Protein AF-A0A4U3M1X5-F1 (afdb_monomer)

Organism: NCBI:txid2575441

pLDDT: mean 81.7, std 24.29, range [26.86, 98.88]

Sequence (248 aa):
MCCSRSSSNDQAIRAPSLSSSRSAVPIIAARPLPETSVSRPVTDRRTIRAGETMPLTSYGVLAGRLVRFAREDPDDFGSWYHGKMYVAAPAGEYEGAVDVSTPSGIPVEYREVRYLDADLFAATAALADGWHLLEKTPSSGALDYIRSQLLTSPSLWMESTADNALDLLEQLLTYSRRVYVFGAPYDEGLGVHDIHYNQGDPPGEFQHLDGIWQDGGTIIERPDGELVAFLTKFKPQVLLTDDDGLPL

Secondary structure (DSSP, 8-state):
-------------------------PPPPPPPPP-------------PPTT-----S--EEEEEEEEEEEEPBTTB-SSSEEEEEEEEETTEEEEEEEEEE-TT-PPEEEEEEES--HHHHHHHHTSPSEEEE--SSTTTT-B-TTT-GGG---PPPEE--SHHHHHHHHHHHTT-SEEEEEEEEPSSSSEEEEES--S-PPSSSSGGG--TT-B-EEEEE-TTS-EEEEEEEETT--S-B-TTS-B-

Structure (mmCIF, N/CA/C/O backbone):
data_AF-A0A4U3M1X5-F1
#
_entry.id   AF-A0A4U3M1X5-F1
#
loop_
_atom_site.group_PDB
_atom_site.id
_atom_site.type_symbol
_atom_site.label_atom_id
_atom_site.label_alt_id
_atom_site.label_comp_id
_atom_site.label_asym_id
_atom_site.label_entity_id
_atom_site.label_seq_id
_atom_site.pdbx_PDB_ins_code
_atom_site.Cartn_x
_atom_site.Cartn_y
_atom_site.Cartn_z
_atom_site.occupancy
_atom_site.B_iso_or_equiv
_atom_site.auth_seq_id
_atom_site.auth_comp_id
_atom_site.auth_asym_id
_atom_site.auth_atom_id
_atom_site.pdbx_PDB_model_num
ATOM 1 N N . MET A 1 1 ? 29.946 24.814 68.834 1.00 38.06 1 MET A N 1
ATOM 2 C CA . MET A 1 1 ? 29.655 23.365 68.929 1.00 38.06 1 MET A CA 1
ATOM 3 C C . MET A 1 1 ? 30.760 22.630 68.164 1.00 38.06 1 MET A C 1
ATOM 5 O O . MET A 1 1 ? 30.830 22.835 66.966 1.00 38.06 1 MET A O 1
ATOM 9 N N . CYS A 1 2 ? 31.825 22.079 68.773 1.00 26.86 2 CYS A N 1
ATOM 10 C CA . CYS A 1 2 ? 31.931 20.765 69.466 1.00 26.86 2 CYS A CA 1
ATOM 11 C C . CYS A 1 2 ? 31.151 19.655 68.745 1.00 26.86 2 CYS A C 1
ATOM 13 O O . CYS A 1 2 ? 29.958 19.849 68.556 1.00 26.86 2 CYS A O 1
ATOM 15 N N . CYS A 1 3 ? 31.666 18.486 68.344 1.00 28.89 3 CYS A N 1
ATOM 16 C CA . CYS A 1 3 ? 32.923 17.710 68.469 1.00 28.89 3 CYS A CA 1
ATOM 17 C C . CYS A 1 3 ? 32.930 16.737 67.239 1.00 28.89 3 CYS A C 1
ATOM 19 O O . CYS A 1 3 ? 31.896 16.616 66.595 1.00 28.89 3 CYS A O 1
ATOM 21 N N . SER A 1 4 ? 33.954 15.999 66.789 1.00 32.44 4 SER A N 1
ATOM 22 C CA . SER A 1 4 ? 35.138 15.401 67.424 1.00 32.44 4 SER A CA 1
ATOM 23 C C . SER A 1 4 ? 36.126 14.903 66.341 1.00 32.44 4 SER A C 1
ATOM 25 O O . SER A 1 4 ? 35.736 14.612 65.216 1.00 32.44 4 SER A O 1
ATOM 27 N N . ARG A 1 5 ? 37.399 14.799 66.740 1.00 31.58 5 ARG A N 1
ATOM 28 C CA . ARG A 1 5 ? 38.623 14.355 66.029 1.00 31.58 5 ARG A CA 1
ATOM 29 C C . ARG A 1 5 ? 38.592 12.848 65.681 1.00 31.58 5 ARG A C 1
ATOM 31 O O . ARG A 1 5 ? 37.863 12.110 66.330 1.00 31.58 5 ARG A O 1
ATOM 38 N N . SER A 1 6 ? 39.385 12.305 64.748 1.00 32.78 6 SER A N 1
ATOM 39 C CA . SER A 1 6 ? 40.818 11.955 64.928 1.00 32.78 6 SER A CA 1
ATOM 40 C C . SER A 1 6 ? 41.351 11.214 63.671 1.00 32.78 6 SER A C 1
ATOM 42 O O . SER A 1 6 ? 40.630 10.395 63.117 1.00 32.78 6 SER A O 1
ATOM 44 N N . SER A 1 7 ? 42.483 11.654 63.088 1.00 33.34 7 SER A N 1
ATOM 45 C CA . SER A 1 7 ? 43.821 10.986 63.074 1.00 33.34 7 SER A CA 1
ATOM 46 C C . SER A 1 7 ? 43.964 9.884 61.994 1.00 33.34 7 SER A C 1
ATOM 48 O O . SER A 1 7 ? 43.295 8.870 62.100 1.00 33.34 7 S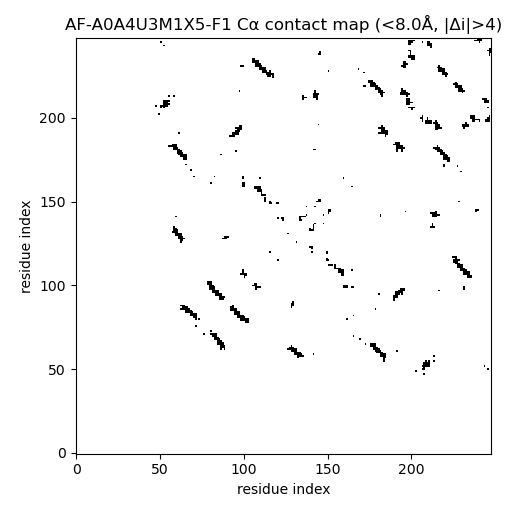ER A O 1
ATOM 50 N N . SER A 1 8 ? 44.657 10.036 60.850 1.00 33.91 8 SER A N 1
ATOM 51 C CA . SER A 1 8 ? 46.090 10.279 60.528 1.00 33.91 8 SER A CA 1
ATOM 52 C C . SER A 1 8 ? 46.921 9.005 60.236 1.00 33.91 8 SER A C 1
ATOM 54 O O . SER A 1 8 ? 46.927 8.091 61.051 1.00 33.91 8 SER A O 1
ATOM 56 N N . ASN A 1 9 ? 47.710 9.087 59.150 1.00 32.50 9 ASN A N 1
ATOM 57 C CA . ASN A 1 9 ? 48.935 8.357 58.751 1.00 32.50 9 ASN A CA 1
ATOM 58 C C . ASN A 1 9 ? 48.901 6.932 58.143 1.00 32.50 9 ASN A C 1
ATOM 60 O O . ASN A 1 9 ? 48.715 5.939 58.832 1.00 32.50 9 ASN A O 1
ATOM 64 N N . ASP A 1 10 ? 49.191 6.884 56.835 1.00 35.47 10 ASP A N 1
ATOM 65 C CA . ASP A 1 10 ? 50.453 6.433 56.201 1.00 35.47 10 ASP A CA 1
ATOM 66 C C . ASP A 1 10 ? 51.113 5.095 56.623 1.00 35.47 10 ASP A C 1
ATOM 68 O O . ASP A 1 10 ? 51.614 4.966 57.736 1.00 35.47 10 ASP A O 1
ATOM 72 N N . GLN A 1 11 ? 51.219 4.160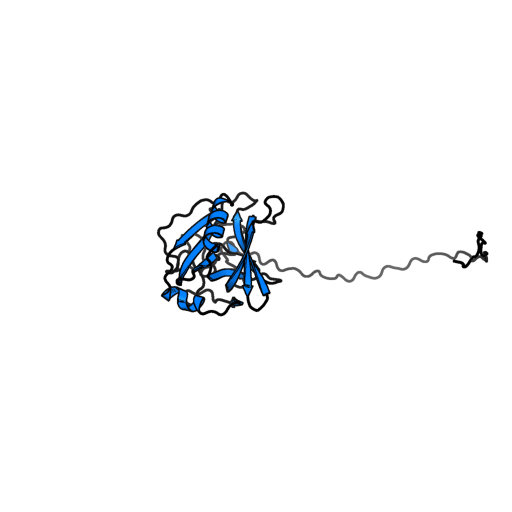 55.662 1.00 32.34 11 GLN A N 1
ATOM 73 C CA . GLN A 1 11 ? 52.443 3.463 55.198 1.00 32.34 11 GLN A CA 1
ATOM 74 C C . GLN A 1 11 ? 52.212 2.016 54.721 1.00 32.34 11 GLN A C 1
ATOM 76 O O . GLN A 1 11 ? 51.512 1.209 55.326 1.00 32.34 11 GLN A O 1
ATOM 81 N N . ALA A 1 12 ? 52.877 1.704 53.607 1.00 36.19 12 ALA A N 1
ATOM 82 C CA . ALA A 1 12 ? 52.950 0.410 52.945 1.00 36.19 12 ALA A CA 1
ATOM 83 C C . ALA A 1 12 ? 53.866 -0.583 53.679 1.00 36.19 12 ALA A C 1
ATOM 85 O O . ALA A 1 12 ? 54.983 -0.224 54.045 1.00 36.19 12 ALA A O 1
ATOM 86 N N . ILE A 1 13 ? 53.463 -1.860 53.772 1.00 33.66 13 ILE A N 1
ATOM 87 C CA . ILE A 1 13 ? 54.364 -2.983 54.089 1.00 33.66 13 ILE A CA 1
ATOM 88 C C . ILE A 1 13 ? 54.016 -4.206 53.221 1.00 33.66 13 ILE A C 1
ATOM 90 O O . ILE A 1 13 ? 52.865 -4.623 53.112 1.00 33.66 13 ILE A O 1
ATOM 94 N N . ARG A 1 14 ? 55.067 -4.751 52.594 1.00 32.66 14 ARG A N 1
ATOM 95 C CA . ARG A 1 14 ? 55.138 -5.957 51.752 1.00 32.66 14 ARG A CA 1
ATOM 96 C C . ARG A 1 14 ? 54.839 -7.249 52.528 1.00 32.66 14 ARG A C 1
ATOM 98 O O . ARG A 1 14 ? 55.242 -7.377 53.679 1.00 32.66 14 ARG A O 1
ATOM 105 N N . ALA A 1 15 ? 54.299 -8.252 51.832 1.00 36.94 15 ALA A N 1
ATOM 106 C CA . ALA A 1 15 ? 54.277 -9.655 52.265 1.00 36.94 15 ALA A CA 1
ATOM 107 C C . ALA A 1 15 ? 55.243 -10.526 51.413 1.00 36.94 15 ALA A C 1
ATOM 109 O O . ALA A 1 15 ? 55.563 -10.132 50.287 1.00 36.94 15 ALA A O 1
ATOM 110 N N . PRO A 1 16 ? 55.755 -11.662 51.939 1.00 34.41 16 PRO A N 1
ATOM 111 C CA . PRO A 1 16 ? 57.000 -12.279 51.477 1.00 34.41 16 PRO A CA 1
ATOM 112 C C . PRO A 1 16 ? 56.838 -13.484 50.533 1.00 34.41 16 PRO A C 1
ATOM 114 O O . PRO A 1 16 ? 55.784 -14.101 50.414 1.00 34.41 16 PRO A O 1
ATOM 117 N N . SER A 1 17 ? 57.966 -13.816 49.900 1.00 32.97 17 SER A N 1
ATOM 118 C CA . SER A 1 17 ? 58.241 -14.933 48.995 1.00 32.97 17 SER A CA 1
ATOM 119 C C . SER A 1 17 ? 58.409 -16.284 49.697 1.00 32.97 17 SER A C 1
ATOM 121 O O . SER A 1 17 ? 59.085 -16.355 50.724 1.00 32.97 17 SER A O 1
ATOM 123 N N . LEU A 1 18 ? 57.975 -17.366 49.041 1.00 34.53 18 LEU A N 1
ATOM 124 C CA . LEU A 1 18 ? 58.498 -18.718 49.257 1.00 34.53 18 LEU A CA 1
ATOM 125 C C . LEU A 1 18 ? 58.856 -19.378 47.919 1.00 34.53 18 LEU A C 1
ATOM 127 O O . LEU A 1 18 ? 58.157 -19.250 46.918 1.00 34.53 18 LEU A O 1
AT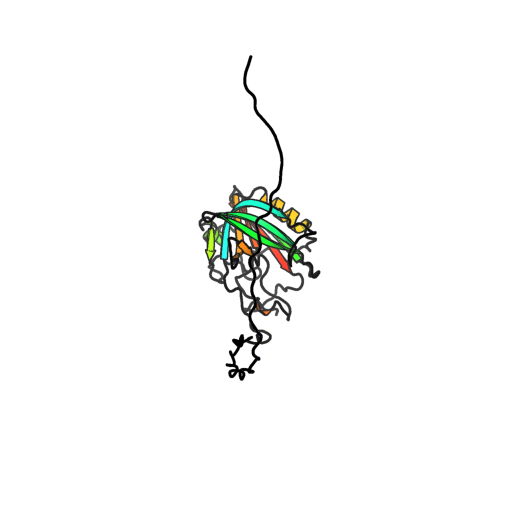OM 131 N N . SER A 1 19 ? 60.007 -20.040 47.946 1.00 30.89 19 SER A N 1
ATOM 132 C CA . SER A 1 19 ? 60.738 -20.689 46.860 1.00 30.89 19 SER A CA 1
ATOM 133 C C . SER A 1 19 ? 60.415 -22.190 46.819 1.00 30.89 19 SER A C 1
ATOM 135 O O . SER A 1 19 ? 60.240 -22.808 47.867 1.00 30.89 19 SER A O 1
ATOM 137 N N . SER A 1 20 ? 60.393 -22.810 45.636 1.00 30.36 20 SER A N 1
ATOM 138 C CA . SER A 1 20 ? 61.432 -23.783 45.241 1.00 30.36 20 SER A CA 1
ATOM 139 C C . SER A 1 20 ? 61.067 -24.603 43.995 1.00 30.36 20 SER A C 1
ATOM 141 O O . SER A 1 20 ? 59.919 -24.937 43.722 1.00 30.36 20 SER A O 1
ATOM 143 N N . SER A 1 21 ? 62.138 -24.862 43.249 1.00 35.50 21 SER A N 1
ATOM 144 C CA . SER A 1 21 ? 62.385 -25.701 42.074 1.00 35.50 21 SER A CA 1
ATOM 145 C C . SER A 1 21 ? 61.473 -26.904 41.783 1.00 35.50 21 SER A C 1
ATOM 147 O O . SER A 1 21 ? 61.101 -27.659 42.677 1.00 35.50 21 SER A O 1
ATOM 149 N N . ARG A 1 22 ? 61.312 -27.203 40.479 1.00 34.84 22 ARG A N 1
ATOM 150 C CA . ARG A 1 22 ? 61.404 -28.575 39.936 1.00 34.84 22 ARG A CA 1
ATOM 151 C C . ARG A 1 22 ? 61.666 -28.622 38.419 1.00 34.84 22 ARG A C 1
ATOM 153 O O . ARG A 1 22 ? 60.924 -28.072 37.619 1.00 34.84 22 ARG A O 1
ATOM 160 N N . SER A 1 23 ? 62.772 -29.301 38.114 1.00 32.12 23 SER A N 1
ATOM 161 C CA . SER A 1 23 ? 63.220 -30.021 36.911 1.00 32.12 23 SER A CA 1
ATOM 162 C C . SER A 1 23 ? 62.282 -30.191 35.706 1.00 32.12 23 SER A C 1
ATOM 164 O O . SER A 1 23 ? 61.147 -30.639 35.838 1.00 32.12 23 SER A O 1
ATOM 166 N N . ALA A 1 24 ? 62.865 -29.998 34.518 1.00 32.84 24 ALA A N 1
ATOM 167 C CA . ALA A 1 24 ? 62.345 -30.382 33.206 1.00 32.84 24 ALA A CA 1
ATOM 168 C C . ALA A 1 24 ? 62.495 -31.895 32.925 1.00 32.84 24 ALA A C 1
ATOM 170 O O . ALA A 1 24 ? 63.515 -32.487 33.280 1.00 32.84 24 ALA A O 1
ATOM 171 N N . VAL A 1 25 ? 61.503 -32.487 32.243 1.00 32.47 25 VAL A N 1
ATOM 172 C CA . VAL A 1 25 ? 61.483 -33.851 31.658 1.00 32.47 25 VAL A CA 1
ATOM 173 C C . VAL A 1 25 ? 60.658 -33.784 30.345 1.00 32.47 25 VAL A C 1
ATOM 175 O O . VAL A 1 25 ? 59.728 -32.977 30.289 1.00 32.47 25 VAL A O 1
ATOM 178 N N . PRO A 1 26 ? 61.009 -34.515 29.262 1.00 30.80 26 PRO A N 1
ATOM 179 C CA . PRO A 1 26 ? 60.761 -34.068 27.889 1.00 30.80 26 PRO A CA 1
ATOM 180 C C . PRO A 1 26 ? 59.389 -34.444 27.306 1.00 30.8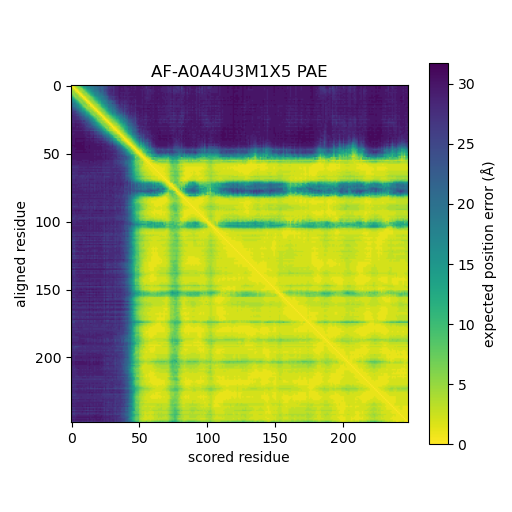0 26 PRO A C 1
ATOM 182 O O . PRO A 1 26 ? 58.712 -35.368 27.750 1.00 30.80 26 PRO A O 1
ATOM 185 N N . ILE A 1 27 ? 59.030 -33.703 26.255 1.00 31.89 27 ILE A N 1
ATOM 186 C CA . ILE A 1 27 ? 57.820 -33.822 25.437 1.00 31.89 27 ILE A CA 1
ATOM 187 C C . ILE A 1 27 ? 57.875 -35.113 24.605 1.00 31.89 27 ILE A C 1
ATOM 189 O O . ILE A 1 27 ? 58.764 -35.279 23.771 1.00 31.89 27 ILE A O 1
ATOM 193 N N . ILE A 1 28 ? 56.895 -36.000 24.794 1.00 33.09 28 ILE A N 1
ATOM 194 C CA . ILE A 1 28 ? 56.587 -37.099 23.870 1.00 33.09 28 ILE A CA 1
ATOM 195 C C . ILE A 1 28 ? 55.431 -36.631 22.981 1.00 33.09 28 ILE A C 1
ATOM 197 O O . ILE A 1 28 ? 54.361 -36.281 23.477 1.00 33.09 28 ILE A O 1
ATOM 201 N N . ALA A 1 29 ? 55.659 -36.603 21.668 1.00 32.69 29 ALA A N 1
ATOM 202 C CA . ALA A 1 29 ? 54.665 -36.228 20.670 1.00 32.69 29 ALA A CA 1
ATOM 203 C C . ALA A 1 29 ? 53.496 -37.231 20.649 1.00 32.69 29 ALA A C 1
ATOM 205 O O . ALA A 1 29 ? 53.688 -38.421 20.390 1.00 32.69 29 ALA A O 1
ATOM 206 N N . ALA A 1 30 ? 52.281 -36.746 20.908 1.00 35.25 30 ALA A N 1
ATOM 207 C CA . ALA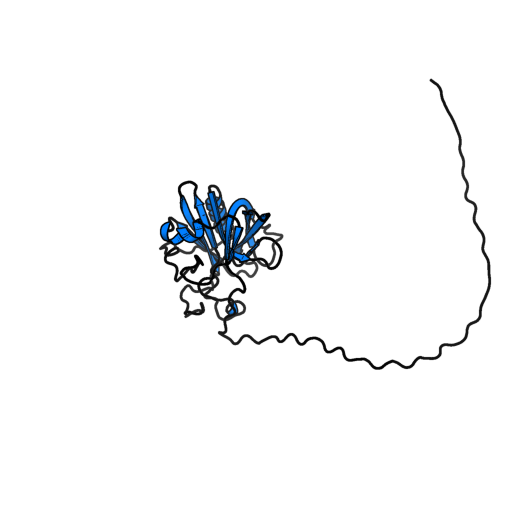 A 1 30 ? 51.054 -37.513 20.733 1.00 35.25 30 ALA A CA 1
ATOM 208 C C . ALA A 1 30 ? 50.671 -37.568 19.240 1.00 35.25 30 ALA A C 1
ATOM 210 O O . ALA A 1 30 ? 50.709 -36.553 18.545 1.00 35.25 30 ALA A O 1
ATOM 211 N N . ARG A 1 31 ? 50.310 -38.761 18.743 1.00 37.16 31 ARG A N 1
ATOM 212 C CA . ARG A 1 31 ? 49.779 -38.975 17.380 1.00 37.16 31 ARG A CA 1
ATOM 213 C C . ARG A 1 31 ? 48.444 -38.230 17.204 1.00 37.16 31 ARG A C 1
ATOM 215 O O . ARG A 1 31 ? 47.638 -38.260 18.134 1.00 37.16 31 ARG A O 1
ATOM 222 N N . PRO A 1 32 ? 48.169 -37.629 16.032 1.00 36.62 32 PRO A N 1
ATOM 223 C CA . PRO A 1 32 ? 46.887 -36.983 15.775 1.00 36.62 32 PRO A CA 1
ATOM 224 C C . PRO A 1 32 ? 45.765 -38.026 15.647 1.00 36.62 32 PRO A C 1
ATOM 226 O O . PRO A 1 32 ? 45.950 -39.093 15.055 1.00 36.62 32 PRO A O 1
ATOM 229 N N . LEU A 1 33 ? 44.610 -37.710 16.238 1.00 38.31 33 LEU A N 1
ATOM 230 C CA . LEU A 1 33 ? 43.355 -38.448 16.078 1.00 38.31 33 LEU A CA 1
ATOM 231 C C . LEU A 1 33 ? 42.787 -38.208 14.665 1.00 38.31 33 LEU A C 1
ATOM 233 O O . LEU A 1 33 ? 43.015 -37.135 14.108 1.00 38.31 33 LEU A O 1
ATOM 237 N N . PRO A 1 34 ? 42.063 -39.174 14.069 1.00 35.53 34 PRO A N 1
ATOM 238 C CA . PRO A 1 34 ? 41.503 -39.010 12.733 1.00 35.53 34 PRO A CA 1
ATOM 239 C C . PRO A 1 34 ? 40.380 -37.965 12.736 1.00 35.53 34 PRO A C 1
ATOM 241 O O . PRO A 1 34 ? 39.478 -38.014 13.572 1.00 35.53 34 PRO A O 1
ATOM 244 N N . GLU A 1 35 ? 40.439 -37.034 11.785 1.00 38.53 35 GLU A N 1
ATOM 245 C CA . GLU A 1 35 ? 39.401 -36.035 11.543 1.00 38.53 35 GLU A CA 1
ATOM 246 C C . GLU A 1 35 ? 38.096 -36.727 11.129 1.00 38.53 35 GLU A C 1
ATOM 248 O O . GLU A 1 35 ? 38.005 -37.361 10.077 1.00 38.53 35 GLU A O 1
ATOM 253 N N . THR A 1 36 ? 37.062 -36.610 11.959 1.00 38.31 36 THR A N 1
ATOM 254 C CA . THR A 1 36 ? 35.691 -36.909 11.549 1.00 38.31 36 THR A CA 1
ATOM 255 C C . THR A 1 36 ? 35.212 -35.776 10.652 1.00 38.31 36 THR A C 1
ATOM 257 O O . THR A 1 36 ? 35.037 -34.647 11.115 1.00 38.31 36 THR A O 1
ATOM 260 N N . SER A 1 37 ? 35.001 -36.070 9.371 1.00 39.53 37 SER A N 1
ATOM 261 C CA . SER A 1 37 ? 34.379 -35.164 8.413 1.00 39.53 37 SER A CA 1
ATOM 262 C C . SER A 1 37 ? 32.947 -34.845 8.850 1.00 39.53 37 SER A C 1
ATOM 264 O O . SER A 1 37 ? 32.013 -35.611 8.624 1.00 39.53 37 SER A O 1
ATOM 266 N N . VAL A 1 38 ? 32.762 -33.687 9.482 1.00 43.34 38 VAL A N 1
ATOM 267 C CA . VAL A 1 38 ? 31.438 -33.086 9.645 1.00 43.34 38 VAL A CA 1
ATOM 268 C C . VAL A 1 38 ? 31.030 -32.564 8.272 1.00 43.34 38 VAL A C 1
ATOM 270 O O . VAL A 1 38 ? 31.490 -31.515 7.820 1.00 43.34 38 VAL A O 1
ATOM 273 N N . SER A 1 39 ? 30.201 -33.331 7.568 1.00 38.97 39 SER A N 1
ATOM 274 C CA . SER A 1 39 ? 29.520 -32.879 6.358 1.00 38.97 39 SER A CA 1
ATOM 275 C C . SER A 1 39 ? 28.685 -31.643 6.694 1.00 38.97 39 SER A C 1
ATOM 277 O O . SER A 1 39 ? 27.725 -31.716 7.460 1.00 38.97 39 SER A O 1
ATOM 279 N N . ARG A 1 40 ? 29.085 -30.496 6.135 1.00 41.25 40 ARG A N 1
ATOM 280 C CA . ARG A 1 40 ? 28.311 -29.248 6.161 1.00 41.25 40 ARG A CA 1
ATOM 281 C C . ARG A 1 40 ? 26.938 -29.521 5.533 1.00 41.25 40 ARG A C 1
ATOM 283 O O . ARG A 1 40 ? 26.893 -30.255 4.542 1.00 41.25 40 ARG A O 1
ATOM 290 N N . PRO A 1 41 ? 25.837 -28.951 6.051 1.00 34.78 41 PRO A N 1
ATOM 291 C CA . PRO A 1 41 ? 24.561 -29.063 5.369 1.00 34.78 41 PRO A CA 1
ATOM 292 C C . PRO A 1 41 ? 24.713 -28.388 4.005 1.00 34.78 41 PRO A C 1
ATOM 294 O O . PRO A 1 41 ? 25.080 -27.216 3.914 1.00 34.78 41 PRO A O 1
ATOM 297 N N . VAL A 1 42 ? 24.496 -29.159 2.942 1.00 40.78 42 VAL A N 1
ATOM 298 C CA . VAL A 1 42 ? 24.264 -28.609 1.611 1.00 40.78 42 VAL A CA 1
ATOM 299 C C . VAL A 1 42 ? 22.931 -27.884 1.716 1.00 40.78 42 VAL A C 1
ATOM 301 O O . VAL A 1 42 ? 21.885 -28.522 1.803 1.00 40.78 42 VAL A O 1
ATOM 304 N N . THR A 1 43 ? 22.960 -26.556 1.784 1.00 41.12 43 THR A N 1
ATOM 305 C CA . THR A 1 43 ? 21.789 -25.759 1.437 1.00 41.12 43 THR A CA 1
ATOM 306 C C . THR A 1 43 ? 21.501 -26.062 -0.024 1.00 41.12 43 THR A C 1
ATOM 308 O O . THR A 1 43 ? 22.262 -25.670 -0.909 1.00 41.12 43 THR A O 1
ATOM 311 N N . ASP A 1 44 ? 20.444 -26.833 -0.263 1.00 37.66 44 ASP A N 1
ATOM 312 C CA . ASP A 1 44 ? 19.877 -27.039 -1.587 1.00 37.66 44 ASP A CA 1
ATOM 313 C C . ASP A 1 44 ? 19.377 -25.676 -2.081 1.00 37.66 44 ASP A C 1
ATOM 315 O O . ASP A 1 44 ? 18.243 -25.273 -1.832 1.00 37.66 44 ASP A O 1
ATOM 319 N N . ARG A 1 45 ? 20.265 -24.898 -2.711 1.00 44.84 45 ARG A N 1
ATOM 320 C CA . ARG A 1 45 ? 19.855 -23.771 -3.545 1.00 44.84 45 ARG A CA 1
ATOM 321 C C . ARG A 1 45 ? 19.138 -24.386 -4.738 1.00 44.84 45 ARG A C 1
ATOM 323 O O . ARG A 1 45 ? 19.760 -24.630 -5.773 1.00 44.84 45 ARG A O 1
ATOM 330 N N . ARG A 1 46 ? 17.832 -24.633 -4.595 1.00 47.53 46 ARG A N 1
ATOM 331 C CA . ARG A 1 46 ? 16.960 -24.814 -5.754 1.00 47.53 46 ARG A CA 1
ATOM 332 C C . ARG A 1 46 ? 17.223 -23.636 -6.676 1.00 47.53 46 ARG A C 1
ATOM 334 O O . ARG A 1 46 ? 17.028 -22.482 -6.309 1.00 47.53 46 ARG A O 1
ATOM 341 N N . THR A 1 47 ? 17.761 -23.938 -7.846 1.00 48.81 47 THR A N 1
ATOM 342 C CA . THR A 1 47 ? 17.875 -22.958 -8.916 1.00 48.81 47 THR A CA 1
ATOM 343 C C . THR A 1 47 ? 16.447 -22.697 -9.373 1.00 48.81 47 THR A C 1
ATOM 345 O O . THR A 1 47 ? 15.863 -23.571 -10.013 1.00 48.81 47 THR A O 1
ATOM 348 N N . ILE A 1 48 ? 15.873 -21.558 -8.974 1.00 55.28 48 ILE A N 1
ATOM 349 C CA . ILE A 1 48 ? 14.587 -21.085 -9.497 1.00 55.28 48 ILE A CA 1
ATOM 350 C C . ILE A 1 48 ? 14.732 -21.042 -11.014 1.00 55.28 48 ILE A C 1
ATOM 352 O O . ILE A 1 48 ? 15.680 -20.444 -11.535 1.00 55.28 48 ILE A O 1
ATOM 356 N N . ARG A 1 49 ? 13.871 -21.764 -11.733 1.00 56.84 49 ARG A N 1
ATOM 357 C CA . ARG A 1 49 ? 13.896 -21.710 -13.195 1.00 56.84 49 ARG A CA 1
ATOM 358 C C . ARG A 1 49 ? 13.438 -20.320 -13.623 1.00 56.84 49 ARG A C 1
ATOM 360 O O . ARG A 1 49 ? 12.555 -19.746 -13.000 1.00 56.84 49 ARG A O 1
ATOM 367 N N . ALA A 1 50 ? 14.022 -19.783 -14.693 1.00 55.41 50 ALA A N 1
ATOM 368 C CA . ALA A 1 50 ? 13.522 -18.545 -15.285 1.00 55.41 50 ALA A CA 1
ATOM 369 C C . ALA A 1 50 ? 12.018 -18.704 -15.592 1.00 55.41 50 ALA A C 1
ATOM 371 O O . ALA A 1 50 ? 11.650 -19.628 -16.322 1.00 55.41 50 ALA A O 1
ATOM 372 N N . GLY A 1 51 ? 11.185 -17.848 -14.990 1.00 59.06 51 GLY A N 1
ATOM 373 C CA . GLY A 1 51 ? 9.720 -17.892 -15.085 1.00 59.06 51 GLY A CA 1
ATOM 374 C C . GLY A 1 51 ? 8.987 -18.692 -13.996 1.00 59.06 51 GLY A C 1
ATOM 375 O O . GLY A 1 51 ? 7.774 -18.816 -14.081 1.00 59.06 51 GLY A O 1
ATOM 376 N N . GLU A 1 52 ? 9.669 -19.253 -12.993 1.00 67.06 52 GLU A N 1
ATOM 377 C CA . GLU A 1 52 ? 9.013 -19.869 -11.828 1.00 67.06 52 GLU A CA 1
ATOM 378 C C . GLU A 1 52 ? 8.831 -18.819 -10.722 1.00 67.06 52 GLU A C 1
ATOM 380 O O . GLU A 1 52 ? 9.814 -18.290 -10.197 1.00 67.06 52 GLU A O 1
ATOM 385 N N . THR A 1 53 ? 7.580 -18.505 -10.383 1.00 73.69 53 THR A N 1
ATOM 386 C CA . THR A 1 53 ? 7.244 -17.593 -9.286 1.00 73.69 53 THR A CA 1
ATOM 387 C C . THR A 1 53 ? 7.275 -18.329 -7.943 1.00 73.69 53 THR A C 1
ATOM 389 O O . THR A 1 53 ? 6.828 -19.466 -7.789 1.00 73.69 53 THR A O 1
ATOM 392 N N . MET A 1 54 ? 7.819 -17.657 -6.937 1.00 84.62 54 MET A N 1
ATOM 393 C CA . MET A 1 54 ? 7.681 -17.920 -5.511 1.00 84.62 54 MET A CA 1
ATOM 394 C C . MET A 1 54 ? 7.044 -16.684 -4.859 1.00 84.62 54 MET A C 1
ATOM 396 O O . MET A 1 54 ? 7.755 -15.856 -4.285 1.00 84.62 54 MET A O 1
ATOM 400 N N . PRO A 1 55 ? 5.708 -16.558 -4.939 1.00 84.94 55 PRO A N 1
ATOM 401 C CA . PRO A 1 55 ? 4.985 -15.440 -4.344 1.00 84.94 55 PRO A CA 1
ATOM 402 C C . PRO A 1 55 ? 5.235 -15.341 -2.831 1.00 84.94 55 PRO A C 1
ATOM 404 O O . PRO A 1 55 ? 5.631 -16.321 -2.195 1.00 84.94 55 PRO A O 1
ATOM 407 N N . LEU A 1 56 ? 4.909 -14.191 -2.229 1.00 90.12 56 LEU A N 1
ATOM 408 C CA . LEU A 1 56 ? 5.115 -13.909 -0.801 1.00 90.12 56 LEU A CA 1
ATOM 409 C C . LEU A 1 56 ? 4.681 -15.077 0.100 1.00 90.12 56 LEU A C 1
ATOM 411 O O . LEU A 1 56 ? 3.567 -15.587 -0.023 1.00 90.12 56 LEU A O 1
ATOM 415 N N . THR A 1 57 ? 5.521 -15.498 1.043 1.00 90.19 57 THR A N 1
ATOM 416 C CA . THR A 1 57 ? 5.185 -16.644 1.913 1.00 90.19 57 THR A CA 1
ATOM 417 C C . THR A 1 57 ? 3.931 -16.376 2.754 1.00 90.19 57 THR A C 1
ATOM 419 O O . THR A 1 57 ? 3.145 -17.284 3.019 1.00 90.19 57 THR A O 1
ATOM 422 N N . SER A 1 58 ? 3.731 -15.120 3.153 1.00 95.00 58 SER A N 1
ATOM 423 C CA . SER A 1 58 ? 2.590 -14.656 3.932 1.00 95.00 58 SER A CA 1
ATOM 424 C C . SER A 1 58 ? 2.136 -13.302 3.400 1.00 95.00 58 SER A C 1
ATOM 426 O O . SER A 1 58 ? 2.961 -12.489 2.992 1.00 95.00 58 SER A O 1
ATOM 428 N N . TYR A 1 59 ? 0.828 -13.072 3.391 1.00 98.19 59 TYR A N 1
ATOM 429 C CA . TYR A 1 59 ? 0.221 -11.833 2.924 1.00 98.19 59 TYR A CA 1
ATOM 430 C C . TYR A 1 59 ? -0.986 -11.497 3.794 1.00 98.19 59 TYR A C 1
ATOM 432 O O . TYR A 1 59 ? -1.693 -12.387 4.284 1.00 98.19 59 TYR A O 1
ATOM 440 N N . GLY A 1 60 ? -1.220 -10.209 4.009 1.00 98.56 60 GLY A N 1
ATOM 441 C CA . GLY A 1 60 ? -2.322 -9.781 4.842 1.00 98.56 60 GLY A CA 1
ATOM 442 C C . GLY A 1 60 ? -2.522 -8.282 4.892 1.00 98.56 60 GLY A C 1
ATOM 443 O O . GLY A 1 60 ? -1.967 -7.518 4.102 1.00 98.56 60 GLY A O 1
ATOM 444 N N . VAL A 1 61 ? -3.344 -7.883 5.856 1.00 98.81 61 VAL A N 1
ATOM 445 C CA . VAL A 1 61 ? -3.650 -6.489 6.148 1.00 98.81 61 VAL A CA 1
ATOM 446 C C . VAL A 1 61 ? -3.526 -6.221 7.641 1.00 98.81 61 VAL A C 1
ATOM 448 O O . VAL A 1 61 ? -4.065 -6.941 8.485 1.00 98.81 61 VAL A O 1
ATOM 451 N N . LEU A 1 62 ? -2.831 -5.142 7.969 1.00 98.88 62 LEU A N 1
ATOM 452 C CA . LEU A 1 62 ? -2.841 -4.529 9.285 1.00 98.88 62 LEU A CA 1
ATOM 453 C C . LEU A 1 62 ? -3.918 -3.449 9.320 1.00 98.88 62 LEU A C 1
ATOM 455 O O . LEU A 1 62 ? -3.809 -2.456 8.606 1.00 98.88 62 LEU A O 1
ATOM 459 N N . ALA A 1 63 ? -4.919 -3.609 10.181 1.00 98.81 63 ALA A N 1
ATOM 460 C CA . ALA A 1 63 ? -5.931 -2.588 10.427 1.00 98.81 63 ALA A CA 1
ATOM 461 C C . ALA A 1 63 ? -5.698 -1.926 11.790 1.00 98.81 63 ALA A C 1
ATOM 463 O O . ALA A 1 63 ? -5.487 -2.615 12.791 1.00 98.81 63 ALA A O 1
ATOM 464 N N . GLY A 1 64 ? -5.756 -0.597 11.864 1.00 98.56 64 GLY A N 1
ATOM 465 C CA . GLY A 1 64 ? -5.610 0.086 13.148 1.00 98.56 64 GLY A CA 1
ATOM 466 C C . GLY A 1 64 ? -5.598 1.604 13.079 1.00 98.56 64 GLY A C 1
ATOM 467 O O . GLY A 1 64 ? -5.781 2.219 12.025 1.00 98.56 64 GLY A O 1
ATOM 468 N N . ARG A 1 65 ? -5.386 2.229 14.239 1.00 98.19 65 ARG A N 1
ATOM 469 C CA . ARG A 1 65 ? -5.269 3.687 14.352 1.00 98.19 65 ARG A CA 1
ATOM 470 C C . ARG A 1 65 ? -3.826 4.104 14.096 1.00 98.19 65 ARG A C 1
ATOM 472 O O . ARG A 1 65 ? -2.925 3.630 14.784 1.00 98.19 65 ARG A O 1
ATOM 479 N N . LEU A 1 66 ? -3.611 5.052 13.190 1.00 98.31 66 LEU A N 1
ATOM 480 C CA . LEU A 1 66 ? -2.304 5.680 13.028 1.00 98.31 66 LEU A CA 1
ATOM 481 C C . LEU A 1 66 ? -1.893 6.401 14.326 1.00 98.31 66 LEU A C 1
ATOM 483 O O . LEU A 1 66 ? -2.657 7.187 14.885 1.00 98.31 66 LEU A O 1
ATOM 487 N N . VAL A 1 67 ? -0.685 6.126 14.806 1.00 97.38 67 VAL A N 1
ATOM 488 C CA . VAL A 1 67 ? -0.067 6.792 15.962 1.00 97.38 67 VAL A CA 1
ATOM 489 C C . VAL A 1 67 ? 0.819 7.934 15.495 1.00 97.38 67 VAL A C 1
ATOM 491 O O . VAL A 1 67 ? 0.722 9.044 16.014 1.00 97.38 67 VAL A O 1
ATOM 494 N N . ARG A 1 68 ? 1.689 7.659 14.521 1.00 95.88 68 ARG A N 1
ATOM 495 C CA . ARG A 1 68 ? 2.620 8.632 13.946 1.00 95.88 68 ARG A CA 1
ATOM 496 C C . ARG A 1 68 ? 3.086 8.186 12.567 1.00 95.88 68 ARG A C 1
ATOM 498 O O . ARG A 1 68 ? 3.011 7.008 12.220 1.00 95.88 68 ARG A O 1
ATOM 505 N N . PHE A 1 69 ? 3.608 9.147 11.823 1.00 95.62 69 PHE A N 1
ATOM 506 C CA . PHE A 1 69 ? 4.329 8.945 10.579 1.00 95.62 69 PHE A CA 1
ATOM 507 C C . PHE A 1 69 ? 5.746 9.491 10.758 1.00 95.62 69 PHE A C 1
ATOM 509 O O . PHE A 1 69 ? 5.932 10.518 11.412 1.00 95.62 69 PHE A O 1
ATOM 516 N N . ALA A 1 70 ? 6.738 8.787 10.233 1.00 92.19 70 ALA A N 1
ATOM 517 C CA . ALA A 1 70 ? 8.118 9.241 10.197 1.00 92.19 70 ALA A CA 1
ATOM 518 C C . ALA A 1 70 ? 8.678 9.019 8.796 1.00 92.19 70 ALA A C 1
ATOM 520 O O . ALA A 1 70 ? 8.366 8.025 8.147 1.00 92.19 70 ALA A O 1
ATOM 521 N N . ARG A 1 71 ? 9.526 9.934 8.345 1.00 89.06 71 ARG A N 1
ATOM 522 C CA . ARG A 1 71 ? 10.371 9.715 7.172 1.00 89.06 71 ARG A CA 1
ATOM 523 C C . ARG A 1 71 ? 11.674 9.104 7.679 1.00 89.06 71 ARG A C 1
ATOM 525 O O . ARG A 1 71 ? 12.138 9.512 8.747 1.00 89.06 71 ARG A O 1
ATOM 532 N N . GLU A 1 72 ? 12.227 8.115 6.983 1.00 78.31 72 GLU A N 1
ATOM 533 C CA . GLU A 1 72 ? 13.589 7.681 7.305 1.00 78.31 72 GLU A CA 1
ATOM 534 C C . GLU A 1 72 ? 14.574 8.847 7.154 1.00 78.31 72 GLU A C 1
ATOM 536 O O . GLU A 1 72 ? 14.310 9.822 6.439 1.00 78.31 72 GLU A O 1
ATOM 541 N N . ASP A 1 73 ? 15.685 8.779 7.885 1.00 68.56 73 ASP A N 1
ATOM 542 C CA . ASP A 1 73 ? 16.762 9.749 7.729 1.00 68.56 73 ASP A CA 1
ATOM 543 C C . ASP A 1 73 ? 17.407 9.507 6.356 1.00 68.56 73 ASP A C 1
ATOM 545 O O . ASP A 1 73 ? 17.852 8.386 6.110 1.00 68.56 73 ASP A O 1
ATOM 549 N N . PRO A 1 74 ? 17.445 10.498 5.444 1.00 63.19 74 PRO A N 1
ATOM 550 C CA . PRO A 1 74 ? 18.054 10.338 4.125 1.00 63.19 74 PRO A CA 1
ATOM 551 C C . PRO A 1 74 ? 19.564 10.042 4.175 1.00 63.19 74 PRO A C 1
ATOM 553 O O . PRO A 1 74 ? 20.125 9.643 3.158 1.00 63.19 74 PRO A O 1
ATOM 556 N N . ASP A 1 75 ? 20.220 10.209 5.325 1.00 61.38 75 ASP A N 1
ATOM 557 C CA . ASP A 1 75 ? 21.637 9.899 5.523 1.00 61.38 75 ASP A CA 1
ATOM 558 C C . ASP A 1 75 ? 21.868 8.603 6.343 1.00 61.38 75 ASP A C 1
ATOM 560 O O . ASP A 1 75 ? 23.015 8.170 6.483 1.00 61.38 75 ASP A O 1
ATOM 564 N N . ASP A 1 76 ? 20.807 7.963 6.862 1.00 57.66 76 ASP A N 1
ATOM 565 C CA . ASP A 1 76 ? 20.853 6.722 7.662 1.00 57.66 76 ASP A CA 1
ATOM 566 C C . ASP A 1 76 ? 19.599 5.851 7.428 1.00 57.66 76 ASP A C 1
ATOM 568 O O . ASP A 1 76 ? 18.719 5.714 8.284 1.00 57.66 76 ASP A O 1
ATOM 572 N N . PHE A 1 77 ? 19.506 5.269 6.228 1.00 56.31 77 PHE A N 1
ATOM 573 C CA . PHE A 1 77 ? 18.474 4.298 5.851 1.00 56.31 77 PHE A CA 1
ATOM 574 C C . PHE A 1 77 ? 19.096 2.991 5.328 1.00 56.31 77 PHE A C 1
ATOM 576 O O . PHE A 1 77 ? 20.277 2.927 4.980 1.00 56.31 77 PHE A O 1
ATOM 583 N N . GLY A 1 78 ? 18.297 1.919 5.304 1.00 56.81 78 GLY A N 1
ATOM 584 C CA . GLY A 1 78 ? 18.716 0.588 4.855 1.00 56.81 78 GLY A CA 1
ATOM 585 C C . GLY A 1 78 ? 18.810 0.453 3.330 1.00 56.81 78 GLY A C 1
ATOM 586 O O . GLY A 1 78 ? 19.386 1.279 2.630 1.00 56.81 78 GLY A O 1
ATOM 587 N N . SER A 1 79 ? 18.253 -0.625 2.780 1.00 54.41 79 SER A N 1
ATOM 588 C CA . SER A 1 79 ? 18.259 -0.857 1.329 1.00 54.41 79 SER A CA 1
ATOM 589 C C . SER A 1 79 ? 17.252 -0.008 0.551 1.00 54.41 79 SER A C 1
ATOM 591 O O . SER A 1 79 ? 17.335 -0.018 -0.672 1.00 54.41 79 SER A O 1
ATOM 593 N N . TRP A 1 80 ? 16.349 0.722 1.218 1.00 56.75 80 TRP A N 1
ATOM 594 C CA . TRP A 1 80 ? 15.299 1.552 0.609 1.00 56.75 80 TRP A CA 1
ATOM 595 C C . TRP A 1 80 ? 14.985 2.761 1.494 1.00 56.75 80 TRP A C 1
ATOM 597 O O . TRP A 1 80 ? 15.257 2.711 2.692 1.00 56.75 80 TRP A O 1
ATOM 607 N N . TYR A 1 81 ? 14.455 3.838 0.901 1.00 67.50 81 TYR A N 1
ATOM 608 C CA . TYR A 1 81 ? 14.003 5.017 1.644 1.00 67.50 81 TYR A CA 1
ATOM 609 C C . TYR A 1 81 ? 12.498 4.911 1.870 1.00 67.50 81 TYR A C 1
ATOM 611 O O . TYR A 1 81 ? 11.722 5.003 0.911 1.00 67.50 81 TYR A O 1
ATOM 619 N N . HIS A 1 82 ? 12.097 4.707 3.123 1.00 79.25 82 HIS A N 1
ATOM 620 C CA . HIS A 1 82 ? 10.707 4.431 3.462 1.00 79.25 82 HIS A CA 1
ATOM 621 C C . HIS A 1 82 ? 9.997 5.615 4.119 1.00 79.25 82 HIS A C 1
ATOM 623 O O . HIS A 1 82 ? 10.550 6.353 4.943 1.00 79.25 82 HIS A O 1
ATOM 629 N N . GLY A 1 83 ? 8.697 5.709 3.841 1.00 88.50 83 GLY A N 1
ATOM 630 C CA . GLY A 1 83 ? 7.757 6.307 4.783 1.00 88.50 83 GLY A CA 1
ATOM 631 C C . GLY A 1 83 ? 7.378 5.273 5.840 1.00 88.50 83 GLY A C 1
ATOM 632 O O . GLY A 1 83 ? 6.874 4.203 5.505 1.00 88.50 83 GLY A O 1
ATOM 633 N N . LYS A 1 84 ? 7.597 5.580 7.118 1.00 93.25 84 LYS A N 1
ATOM 634 C CA . LYS A 1 84 ? 7.268 4.693 8.238 1.00 93.25 84 LYS A CA 1
ATOM 635 C C . LYS A 1 84 ? 5.965 5.110 8.891 1.00 93.25 84 LYS A C 1
ATOM 637 O O . LYS A 1 84 ? 5.873 6.154 9.540 1.00 93.25 84 LYS A O 1
ATOM 642 N N . MET A 1 85 ? 4.951 4.271 8.737 1.00 96.88 85 MET A N 1
ATOM 643 C CA . MET A 1 85 ? 3.683 4.390 9.446 1.00 96.88 85 MET A CA 1
ATOM 644 C C . MET A 1 85 ? 3.755 3.574 10.729 1.00 96.88 85 MET A C 1
ATOM 646 O O . MET A 1 85 ? 4.128 2.409 10.703 1.00 96.88 85 MET A O 1
ATOM 650 N N . TYR A 1 86 ? 3.342 4.162 11.843 1.00 98.06 86 TYR A N 1
ATOM 651 C CA . TYR A 1 86 ? 3.245 3.455 13.113 1.00 98.06 86 TYR A CA 1
ATOM 652 C C . TYR A 1 86 ? 1.784 3.331 13.497 1.00 98.06 86 TYR A C 1
ATOM 654 O O . TYR A 1 86 ? 1.100 4.341 13.684 1.00 98.06 86 TYR A O 1
ATOM 662 N N . VAL A 1 87 ? 1.289 2.101 13.570 1.00 98.69 87 VAL A N 1
ATOM 663 C CA . VAL A 1 87 ? -0.140 1.799 13.688 1.00 98.69 87 VAL A CA 1
ATOM 664 C C . VAL A 1 87 ? -0.394 1.052 14.990 1.00 98.69 87 VAL A C 1
ATOM 666 O O . VAL A 1 87 ? 0.183 -0.002 15.246 1.00 98.69 87 VAL A O 1
ATOM 669 N N . ALA A 1 88 ? -1.273 1.598 15.826 1.00 98.50 88 ALA A N 1
ATOM 670 C CA . ALA A 1 88 ? -1.687 0.961 17.065 1.00 98.50 88 ALA A CA 1
ATOM 671 C C . ALA A 1 88 ? -2.702 -0.149 16.786 1.00 98.50 88 ALA A C 1
ATOM 673 O O . ALA A 1 88 ? -3.743 0.086 16.167 1.00 98.50 88 ALA A O 1
ATOM 674 N N . ALA A 1 89 ? -2.422 -1.320 17.346 1.00 97.75 89 ALA A N 1
ATOM 675 C CA . ALA A 1 89 ? -3.301 -2.477 17.386 1.00 97.75 89 ALA A CA 1
ATOM 676 C C . ALA A 1 89 ? -3.210 -3.165 18.768 1.00 97.75 89 ALA A C 1
ATOM 678 O O . ALA A 1 89 ? -2.326 -2.836 19.563 1.00 97.75 89 ALA A O 1
ATOM 679 N N . PRO A 1 90 ? -4.089 -4.134 19.097 1.00 98.12 90 PRO A N 1
ATOM 680 C CA . PRO A 1 90 ? -4.091 -4.785 20.411 1.00 98.12 90 PRO A CA 1
ATOM 681 C C . PRO A 1 90 ? -2.767 -5.458 20.803 1.00 98.12 90 PRO A C 1
ATOM 683 O O . PRO A 1 90 ? -2.447 -5.512 21.988 1.00 98.12 90 PRO A O 1
ATOM 686 N N . ALA A 1 91 ? -1.997 -5.958 19.830 1.00 97.06 91 ALA A N 1
ATOM 687 C CA . ALA A 1 91 ? -0.702 -6.597 20.077 1.00 97.06 91 ALA A CA 1
ATOM 688 C C . ALA A 1 91 ? 0.444 -5.596 20.323 1.00 97.06 91 ALA A C 1
ATOM 690 O O . ALA A 1 91 ? 1.482 -5.985 20.853 1.00 97.06 91 ALA A O 1
ATOM 691 N N . GLY A 1 92 ? 0.261 -4.321 19.967 1.00 97.56 92 GLY A N 1
ATOM 692 C CA . GLY A 1 92 ? 1.282 -3.284 20.079 1.00 97.56 92 GLY A CA 1
ATOM 693 C C . GLY A 1 92 ? 1.244 -2.281 18.928 1.00 97.56 92 GLY A C 1
ATOM 694 O O . GLY A 1 92 ? 0.299 -2.238 18.138 1.00 97.56 92 GLY A O 1
ATOM 695 N N . GLU A 1 93 ? 2.284 -1.454 18.860 1.00 98.25 93 GLU A N 1
ATOM 696 C CA . GLU A 1 93 ? 2.546 -0.574 17.721 1.00 98.25 93 GLU A CA 1
ATOM 697 C C . GLU A 1 93 ? 3.262 -1.379 16.632 1.00 98.25 93 GLU A C 1
ATOM 699 O O . GLU A 1 93 ? 4.326 -1.943 16.880 1.00 98.25 93 GLU A O 1
ATOM 704 N N . TYR A 1 94 ? 2.655 -1.447 15.451 1.00 98.44 94 TYR A N 1
ATOM 705 C CA . TYR A 1 94 ? 3.242 -2.037 14.253 1.00 98.44 94 TYR A CA 1
ATOM 706 C C . TYR A 1 94 ? 3.934 -0.954 13.430 1.00 98.44 94 TYR A C 1
ATOM 708 O O . TYR A 1 94 ? 3.397 0.148 13.298 1.00 98.44 94 TYR A O 1
ATOM 716 N N . GLU A 1 95 ? 5.074 -1.283 12.830 1.00 97.69 95 GLU A N 1
ATOM 717 C CA . GLU A 1 95 ? 5.736 -0.449 11.825 1.00 97.69 95 GLU A CA 1
ATOM 718 C C . GLU A 1 95 ? 5.365 -0.920 10.410 1.00 97.69 95 GLU A C 1
ATOM 720 O O . GLU A 1 95 ? 5.565 -2.07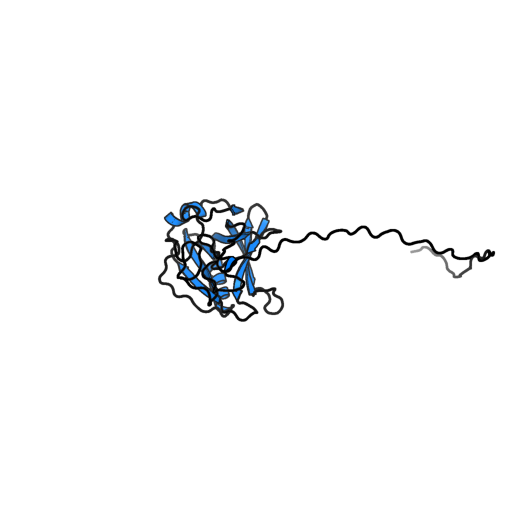8 10.069 1.00 97.69 95 GLU A O 1
ATOM 725 N N . GLY A 1 96 ? 4.822 -0.036 9.577 1.00 96.81 96 GLY A N 1
ATOM 726 C CA . GLY A 1 96 ? 4.644 -0.264 8.144 1.00 96.81 96 GLY A CA 1
ATOM 727 C C . GLY A 1 96 ? 5.653 0.560 7.354 1.00 96.81 96 GLY A C 1
ATOM 728 O O . GLY A 1 96 ? 5.649 1.787 7.479 1.00 96.81 96 GLY A O 1
ATOM 729 N N . ALA A 1 97 ? 6.487 -0.094 6.550 1.00 93.19 97 ALA A N 1
ATOM 730 C CA . ALA A 1 97 ? 7.526 0.545 5.745 1.00 93.19 97 ALA A CA 1
ATOM 731 C C . ALA A 1 97 ? 7.106 0.605 4.268 1.00 93.19 97 ALA A C 1
ATOM 733 O O . ALA A 1 97 ? 7.112 -0.411 3.580 1.00 93.19 97 ALA A O 1
ATOM 734 N N . VAL A 1 98 ? 6.683 1.785 3.794 1.00 92.50 98 VAL A N 1
ATOM 735 C CA . VAL A 1 98 ? 6.231 1.969 2.403 1.00 92.50 98 VAL A CA 1
ATOM 736 C C . VAL A 1 98 ? 7.373 2.425 1.506 1.00 92.50 98 VAL A C 1
ATOM 738 O O . VAL A 1 98 ? 8.030 3.431 1.792 1.00 92.50 98 VAL A O 1
ATOM 741 N N . ASP A 1 99 ? 7.583 1.704 0.409 1.00 87.44 99 ASP A N 1
ATOM 742 C CA . ASP A 1 99 ? 8.633 1.995 -0.561 1.00 87.44 99 ASP A CA 1
ATOM 743 C C . ASP A 1 99 ? 8.280 3.217 -1.406 1.00 87.44 99 ASP A C 1
ATOM 745 O O . ASP A 1 99 ? 7.318 3.210 -2.179 1.00 87.44 99 ASP A O 1
ATOM 749 N N . VAL A 1 100 ? 9.073 4.283 -1.270 1.00 82.50 100 VAL A N 1
ATOM 750 C CA . VAL A 1 100 ? 8.898 5.530 -2.039 1.00 82.50 100 VAL A CA 1
ATOM 751 C C . VAL A 1 100 ? 10.122 5.910 -2.862 1.00 82.50 100 VAL A C 1
ATOM 753 O O . VAL A 1 100 ? 10.018 6.781 -3.724 1.00 82.50 100 VAL A O 1
ATOM 756 N N . SER A 1 101 ? 11.277 5.292 -2.619 1.00 82.12 101 SER A N 1
ATOM 757 C CA . SER A 1 101 ? 12.494 5.492 -3.405 1.00 82.12 101 SER A CA 1
ATOM 758 C C . SER A 1 101 ? 13.499 4.370 -3.157 1.00 82.12 101 SER A C 1
ATOM 760 O O . SER A 1 101 ? 13.426 3.654 -2.158 1.00 82.12 101 SER A O 1
ATOM 762 N N . THR A 1 102 ? 14.463 4.244 -4.069 1.00 73.44 102 THR A N 1
ATOM 763 C CA . THR A 1 102 ? 15.499 3.216 -4.021 1.00 73.44 102 THR A CA 1
ATOM 764 C C . THR A 1 102 ? 16.903 3.824 -4.046 1.00 73.44 102 THR A C 1
ATOM 766 O O . THR A 1 102 ? 17.146 4.778 -4.790 1.00 73.44 102 THR A O 1
ATOM 769 N N . PRO A 1 103 ? 17.881 3.267 -3.314 1.00 60.62 103 PRO A N 1
ATOM 770 C CA . PRO A 1 103 ? 19.259 3.761 -3.318 1.00 60.62 103 PRO A CA 1
ATOM 771 C C . PRO A 1 103 ? 19.999 3.324 -4.584 1.00 60.62 103 PRO A C 1
ATOM 773 O O . PRO A 1 103 ? 20.961 3.960 -5.005 1.00 60.62 103 PRO A O 1
ATOM 776 N N . SER A 1 104 ? 19.531 2.243 -5.216 1.00 67.50 104 SER A N 1
ATOM 777 C CA . SER A 1 104 ? 20.012 1.743 -6.504 1.00 67.50 104 SER A CA 1
ATOM 778 C C . SER A 1 104 ? 19.619 2.645 -7.684 1.00 67.50 104 SER A C 1
ATOM 780 O O . SER A 1 104 ? 20.117 2.443 -8.791 1.00 67.50 104 SER A O 1
ATOM 782 N N . GLY A 1 105 ? 18.758 3.647 -7.460 1.00 76.81 105 GLY A N 1
ATOM 783 C CA . GLY A 1 105 ? 18.308 4.604 -8.471 1.00 76.81 105 GLY A CA 1
ATOM 784 C C . GLY A 1 105 ? 17.191 4.083 -9.376 1.00 76.81 105 GLY A C 1
ATOM 785 O O . GLY A 1 105 ? 16.855 4.741 -10.360 1.00 76.81 105 GLY A O 1
ATOM 786 N N . ILE A 1 106 ? 16.603 2.924 -9.060 1.00 84.75 106 ILE A N 1
ATOM 787 C CA . ILE A 1 106 ? 15.366 2.452 -9.685 1.00 84.75 106 ILE A CA 1
ATOM 788 C C . ILE A 1 106 ? 14.231 3.411 -9.298 1.00 84.75 106 ILE A C 1
ATOM 790 O O . ILE A 1 106 ? 13.925 3.541 -8.110 1.00 84.75 106 ILE A O 1
ATOM 794 N N . PRO A 1 107 ? 13.598 4.103 -10.261 1.00 90.94 107 PRO A N 1
ATOM 795 C CA . PRO A 1 107 ? 12.543 5.048 -9.931 1.00 90.94 107 PRO A CA 1
ATOM 796 C C . PRO A 1 107 ? 11.311 4.331 -9.379 1.00 90.94 107 PRO A C 1
ATOM 798 O O . PRO A 1 107 ? 10.922 3.275 -9.883 1.00 90.94 107 PRO A O 1
ATOM 801 N N . VAL A 1 108 ? 10.677 4.945 -8.386 1.00 94.88 108 VAL A N 1
ATOM 802 C CA . VAL A 1 108 ? 9.353 4.562 -7.884 1.00 94.88 108 VAL A CA 1
ATOM 803 C C . VAL A 1 108 ? 8.321 5.501 -8.493 1.00 94.88 108 VAL A C 1
ATOM 805 O O . VAL A 1 108 ? 8.589 6.681 -8.716 1.00 94.88 108 VAL A O 1
ATOM 808 N N . GLU A 1 109 ? 7.133 4.984 -8.758 1.00 97.25 109 GLU A N 1
ATOM 809 C CA . GLU A 1 109 ? 5.955 5.757 -9.112 1.00 97.25 109 GLU A CA 1
ATOM 810 C C . GLU A 1 109 ? 4.886 5.566 -8.038 1.00 97.25 109 GLU A C 1
ATOM 812 O O . GLU A 1 109 ? 4.765 4.493 -7.448 1.00 97.25 109 GLU A O 1
ATOM 817 N N . TYR A 1 110 ? 4.089 6.599 -7.792 1.00 97.75 110 TYR A N 1
ATOM 818 C CA . TYR A 1 110 ? 2.985 6.553 -6.842 1.00 97.75 110 TYR A CA 1
ATOM 819 C C . TYR A 1 110 ? 1.698 7.081 -7.467 1.00 97.75 110 TYR A C 1
ATOM 821 O O . TYR A 1 110 ? 1.713 7.842 -8.439 1.00 97.75 110 TYR A O 1
ATOM 829 N N . ARG A 1 111 ? 0.565 6.677 -6.898 1.00 96.88 111 ARG A N 1
ATOM 830 C CA . ARG A 1 111 ? -0.743 7.258 -7.196 1.00 96.88 111 ARG A CA 1
ATOM 831 C C . ARG A 1 111 ? -1.651 7.189 -5.981 1.00 96.88 111 ARG A C 1
ATOM 833 O O . ARG A 1 111 ? -1.510 6.317 -5.126 1.00 96.88 111 ARG A O 1
ATOM 840 N N . GLU A 1 112 ? -2.643 8.066 -5.971 1.00 96.81 112 GLU A N 1
ATOM 841 C CA . GLU A 1 112 ? -3.814 7.911 -5.117 1.00 96.81 112 GLU A CA 1
ATOM 842 C C . GLU A 1 112 ? -5.016 7.398 -5.917 1.00 96.81 112 GLU A C 1
ATOM 844 O O . GLU A 1 112 ? -5.165 7.678 -7.115 1.00 96.81 112 GLU A O 1
ATOM 849 N N . VAL A 1 113 ? -5.892 6.663 -5.237 1.00 97.69 113 VAL A N 1
ATOM 850 C CA . VAL A 1 113 ? -7.229 6.317 -5.726 1.00 97.69 113 VAL A CA 1
ATOM 851 C C . VAL A 1 113 ? -8.232 6.766 -4.675 1.00 97.69 113 VAL A C 1
ATOM 853 O O . VAL A 1 113 ? -8.244 6.250 -3.561 1.00 97.69 113 VAL A O 1
ATOM 856 N N . ARG A 1 114 ? -9.035 7.774 -5.013 1.00 95.69 114 ARG A N 1
ATOM 857 C CA . ARG A 1 114 ? -10.025 8.381 -4.113 1.00 95.69 114 ARG A CA 1
ATOM 858 C C . ARG A 1 114 ? -11.396 7.760 -4.309 1.00 95.69 114 ARG A C 1
ATOM 860 O O . ARG A 1 114 ? -11.686 7.254 -5.389 1.00 95.69 114 ARG A O 1
ATOM 867 N N . TYR A 1 115 ? -12.240 7.905 -3.290 1.00 95.81 115 TYR A N 1
ATOM 868 C CA . TYR A 1 115 ? -13.630 7.455 -3.312 1.00 95.81 115 TYR A CA 1
ATOM 869 C C . TYR A 1 115 ? -13.745 5.957 -3.620 1.00 95.81 115 TYR A C 1
ATOM 871 O O . TYR A 1 115 ? -14.528 5.564 -4.485 1.00 95.81 115 TYR A O 1
ATOM 879 N N . LEU A 1 116 ? -12.940 5.130 -2.936 1.00 97.81 116 LEU A N 1
ATOM 880 C CA . LEU A 1 116 ? -13.055 3.679 -3.086 1.00 97.81 116 LEU A CA 1
ATOM 881 C C . LEU A 1 116 ? -14.477 3.233 -2.734 1.00 97.81 116 LEU A C 1
ATOM 883 O O . LEU A 1 116 ? -15.092 3.760 -1.802 1.00 97.81 116 LEU A O 1
ATOM 887 N N . ASP A 1 117 ? -14.979 2.249 -3.473 1.00 97.44 117 ASP A N 1
ATOM 888 C CA . ASP A 1 117 ? -16.300 1.679 -3.240 1.00 97.44 117 ASP A CA 1
ATOM 889 C C . ASP A 1 117 ? -16.350 1.008 -1.854 1.00 97.44 117 ASP A C 1
ATOM 891 O O . ASP A 1 117 ? -15.653 0.024 -1.583 1.00 97.44 117 ASP A O 1
ATOM 895 N N . ALA A 1 118 ? -17.163 1.574 -0.961 1.00 97.19 118 ALA A N 1
ATOM 896 C CA . ALA A 1 118 ? -17.275 1.119 0.418 1.00 97.19 118 ALA A CA 1
ATOM 897 C C . ALA A 1 118 ? -17.923 -0.269 0.536 1.00 97.19 118 ALA A C 1
ATOM 899 O O . ALA A 1 118 ? -17.596 -0.997 1.473 1.00 97.19 118 ALA A O 1
ATOM 900 N N . ASP A 1 119 ? -18.789 -0.660 -0.405 1.00 96.88 119 ASP A N 1
ATOM 901 C CA . ASP A 1 119 ? -19.417 -1.983 -0.403 1.00 96.88 119 ASP A CA 1
ATOM 902 C C . ASP A 1 119 ? -18.395 -3.054 -0.805 1.00 96.88 119 ASP A C 1
ATOM 904 O O . ASP A 1 119 ? -18.327 -4.111 -0.174 1.00 96.88 119 ASP A O 1
ATOM 908 N N . LEU A 1 120 ? -17.533 -2.758 -1.788 1.00 97.00 120 LEU A N 1
ATOM 909 C CA . LEU A 1 120 ? -16.413 -3.638 -2.148 1.00 97.00 120 LEU A CA 1
ATOM 910 C C . LEU A 1 120 ? -15.387 -3.776 -1.013 1.00 97.00 120 LEU A C 1
ATOM 912 O O . LEU A 1 120 ? -14.780 -4.835 -0.862 1.00 97.00 120 LEU A O 1
ATOM 916 N N . PHE A 1 121 ? -15.200 -2.732 -0.199 1.00 98.12 121 PHE A N 1
ATOM 917 C CA . PHE A 1 121 ? -14.246 -2.739 0.915 1.00 98.12 121 PHE A CA 1
ATOM 918 C C . PHE A 1 121 ? -14.834 -3.220 2.255 1.00 98.12 121 PHE A C 1
ATOM 920 O O . PHE A 1 121 ? -14.092 -3.438 3.215 1.00 98.12 121 PHE A O 1
ATOM 927 N N . ALA A 1 122 ? -16.154 -3.413 2.346 1.00 97.06 122 ALA A N 1
ATOM 928 C CA . ALA A 1 122 ? -16.865 -3.616 3.610 1.00 97.06 122 ALA A CA 1
ATOM 929 C C . ALA A 1 122 ? -16.333 -4.794 4.444 1.00 97.06 122 ALA A C 1
ATOM 931 O O . ALA A 1 122 ? -16.230 -4.688 5.668 1.00 97.06 122 ALA A O 1
ATOM 932 N N . ALA A 1 123 ? -15.969 -5.907 3.798 1.00 96.38 123 ALA A N 1
ATOM 933 C CA . ALA A 1 123 ? -15.432 -7.082 4.485 1.00 96.38 123 ALA A CA 1
ATOM 934 C C . ALA A 1 123 ? -14.096 -6.778 5.183 1.00 96.38 123 ALA A C 1
ATOM 936 O O . ALA A 1 123 ? -13.914 -7.131 6.349 1.00 96.38 123 ALA A O 1
ATOM 937 N N . THR A 1 124 ? -13.197 -6.065 4.502 1.00 97.81 124 THR A N 1
ATOM 938 C CA . THR A 1 124 ? -11.901 -5.653 5.052 1.00 97.81 124 THR A CA 1
ATOM 939 C C . THR A 1 124 ? -12.067 -4.576 6.123 1.00 97.81 124 THR A C 1
ATOM 941 O O . THR A 1 124 ? -11.435 -4.650 7.176 1.00 97.81 124 THR A O 1
ATOM 944 N N . ALA A 1 125 ? -12.970 -3.613 5.915 1.00 97.88 125 ALA A N 1
ATOM 945 C CA . ALA A 1 125 ? -13.273 -2.577 6.903 1.00 97.88 125 ALA A CA 1
ATOM 946 C C . ALA A 1 125 ? -13.836 -3.151 8.218 1.00 97.88 125 ALA A C 1
ATOM 948 O O . ALA A 1 125 ? -13.589 -2.610 9.297 1.00 97.88 125 ALA A O 1
ATOM 949 N N . ALA A 1 126 ? -14.567 -4.267 8.147 1.00 97.75 126 ALA A N 1
ATOM 950 C CA . ALA A 1 126 ? -15.147 -4.938 9.308 1.00 97.75 126 ALA A CA 1
ATOM 951 C C . ALA A 1 126 ? -14.130 -5.726 10.156 1.00 97.75 126 ALA A C 1
ATOM 953 O O . ALA A 1 126 ? -14.463 -6.136 11.272 1.00 97.75 126 ALA A O 1
ATOM 954 N N . LEU A 1 127 ? -12.904 -5.943 9.663 1.00 98.44 127 LEU A N 1
ATOM 955 C CA . LEU A 1 127 ? -11.845 -6.588 10.439 1.00 98.44 127 LEU A CA 1
ATOM 956 C C . LEU A 1 127 ? -11.570 -5.789 11.717 1.00 98.44 127 LEU A C 1
ATOM 958 O O . LEU A 1 127 ? -11.587 -4.559 11.704 1.00 98.44 127 LEU A O 1
ATOM 962 N N . ALA A 1 128 ? -11.305 -6.475 12.829 1.00 98.56 128 ALA A N 1
ATOM 963 C CA . ALA A 1 128 ? -10.891 -5.828 14.076 1.00 98.56 128 ALA A CA 1
ATOM 964 C C . ALA A 1 128 ? -9.491 -5.205 13.939 1.00 98.56 128 ALA A C 1
ATOM 966 O O . ALA A 1 128 ? -8.750 -5.548 13.023 1.00 98.56 128 ALA A O 1
ATOM 967 N N . ASP A 1 129 ? -9.102 -4.298 14.836 1.00 98.75 129 ASP A N 1
ATOM 968 C CA . ASP A 1 129 ? -7.723 -3.790 14.838 1.00 98.75 129 ASP A CA 1
ATOM 969 C C . ASP A 1 129 ? -6.734 -4.938 15.096 1.00 98.75 129 ASP A C 1
ATOM 971 O O . ASP A 1 129 ? -6.946 -5.753 15.999 1.00 98.75 129 ASP A O 1
ATOM 975 N N . GLY A 1 130 ? -5.661 -5.007 14.309 1.00 98.56 130 GLY A N 1
ATOM 976 C CA . GLY A 1 130 ? -4.710 -6.117 14.309 1.00 98.56 130 GLY A CA 1
ATOM 977 C C . GLY A 1 130 ? -4.240 -6.523 12.917 1.00 98.56 130 GLY A C 1
ATOM 978 O O . GLY A 1 130 ? -4.707 -6.004 11.904 1.00 98.56 130 GLY A O 1
ATOM 979 N N . TRP A 1 131 ? -3.296 -7.464 12.899 1.00 98.56 131 TRP A N 1
ATOM 980 C CA . TRP A 1 131 ? -2.862 -8.161 11.692 1.00 98.56 131 TRP A CA 1
ATOM 981 C C . TRP A 1 131 ? -3.844 -9.279 11.329 1.00 98.56 131 TRP A C 1
ATOM 983 O O . TRP A 1 131 ? -4.200 -10.088 12.189 1.00 98.56 131 TRP A O 1
ATOM 993 N N . HIS A 1 132 ? -4.223 -9.354 10.054 1.00 98.62 132 HIS A N 1
ATOM 994 C CA . HIS A 1 132 ? -5.080 -10.402 9.501 1.00 98.62 132 HIS A CA 1
ATOM 995 C C . HIS A 1 132 ? -4.419 -11.016 8.277 1.00 98.62 132 HIS A C 1
ATOM 997 O O . HIS A 1 132 ? -4.096 -10.307 7.327 1.00 98.62 132 HIS A O 1
ATOM 1003 N N . LEU A 1 133 ? -4.254 -12.339 8.290 1.00 98.31 133 LEU A N 1
ATOM 1004 C CA . LEU A 1 133 ? -3.846 -13.079 7.099 1.00 98.31 133 LEU A CA 1
ATOM 1005 C C . LEU A 1 133 ? -4.973 -13.049 6.070 1.00 98.31 133 LEU A C 1
ATOM 1007 O O . LEU A 1 133 ? -6.133 -13.282 6.417 1.00 98.31 133 LEU A O 1
ATOM 1011 N N . LEU A 1 134 ? -4.613 -12.797 4.816 1.00 98.25 134 LEU A N 1
ATOM 1012 C CA . LEU A 1 134 ? -5.540 -12.810 3.695 1.00 98.25 134 LEU A CA 1
ATOM 1013 C C . LEU A 1 134 ? -5.119 -13.883 2.695 1.00 98.25 134 LEU A C 1
ATOM 1015 O O . LEU A 1 134 ? -3.966 -13.953 2.278 1.00 98.25 134 LEU A O 1
ATOM 1019 N N . GLU A 1 135 ? -6.085 -14.694 2.270 1.00 97.31 135 GLU A N 1
ATOM 1020 C CA . GLU A 1 135 ? -5.903 -15.572 1.115 1.00 97.31 135 GLU A CA 1
ATOM 1021 C C . GLU A 1 135 ? -5.640 -14.726 -0.139 1.00 97.31 135 GLU A C 1
ATOM 1023 O O . GLU A 1 135 ? -6.267 -13.684 -0.323 1.00 97.31 135 GLU A O 1
ATOM 1028 N N . LYS A 1 136 ? -4.771 -15.171 -1.046 1.00 97.19 136 LYS A N 1
ATOM 1029 C CA . LYS A 1 136 ? -4.445 -14.437 -2.284 1.00 97.19 136 LYS A CA 1
ATOM 1030 C C . LYS A 1 136 ? -5.509 -14.669 -3.355 1.00 97.19 136 LYS A C 1
ATOM 1032 O O . LYS A 1 136 ? -5.317 -15.418 -4.309 1.00 97.19 136 LYS A O 1
ATOM 1037 N N . THR A 1 137 ? -6.692 -14.103 -3.133 1.00 96.50 137 THR A N 1
ATOM 1038 C CA . THR A 1 137 ? -7.884 -14.328 -3.960 1.00 96.50 137 THR A CA 1
ATOM 1039 C C . THR A 1 137 ? -8.694 -13.040 -4.114 1.00 96.50 137 THR A C 1
ATOM 1041 O O . THR A 1 137 ? -8.660 -12.196 -3.219 1.00 96.50 137 THR A O 1
ATOM 1044 N N . PRO A 1 138 ? -9.513 -12.909 -5.174 1.00 95.81 138 PRO A N 1
ATOM 1045 C CA . PRO A 1 138 ? -10.371 -11.736 -5.377 1.00 95.81 138 PRO A CA 1
ATOM 1046 C C . PRO A 1 138 ? -11.379 -11.467 -4.252 1.00 95.81 138 PRO A C 1
ATOM 1048 O O . PRO A 1 138 ? -11.885 -10.356 -4.135 1.00 95.81 138 PRO A O 1
ATOM 1051 N N . SER A 1 139 ? -11.724 -12.477 -3.450 1.00 94.31 139 SER A N 1
ATOM 1052 C CA . SER A 1 139 ? -12.788 -12.394 -2.440 1.00 94.31 139 SER A CA 1
ATOM 1053 C C . SER A 1 139 ? -12.294 -12.186 -1.009 1.00 94.31 139 SER A C 1
ATOM 1055 O O . SER A 1 139 ? -13.119 -12.035 -0.112 1.00 94.31 139 SER A O 1
ATOM 1057 N N . SER A 1 140 ? -10.984 -12.226 -0.759 1.00 96.31 140 SER A N 1
ATOM 1058 C CA . SER A 1 140 ? -10.434 -12.108 0.600 1.00 96.31 140 SER A CA 1
ATOM 1059 C C . SER A 1 140 ? -10.284 -10.663 1.077 1.00 96.31 140 SER A C 1
ATOM 1061 O O . SER A 1 140 ? -10.111 -10.438 2.270 1.00 96.31 140 SER A O 1
ATOM 1063 N N . GLY A 1 141 ? -10.324 -9.698 0.153 1.00 96.50 141 GLY A N 1
ATOM 1064 C CA . GLY A 1 141 ? -9.907 -8.318 0.399 1.00 96.50 141 GLY A CA 1
ATOM 1065 C C . GLY A 1 141 ? -8.444 -8.042 0.041 1.00 96.50 141 GLY A C 1
ATOM 1066 O O . GLY A 1 141 ? -7.994 -6.914 0.229 1.00 96.50 141 GLY A O 1
ATOM 1067 N N . ALA A 1 142 ? -7.713 -9.037 -0.476 1.00 98.25 142 ALA A N 1
ATOM 1068 C CA . ALA A 1 142 ? -6.375 -8.844 -1.019 1.00 98.25 142 ALA A CA 1
ATOM 1069 C C . ALA A 1 142 ? -6.363 -7.815 -2.157 1.00 98.25 142 ALA A C 1
ATOM 1071 O O . ALA A 1 142 ? -7.319 -7.712 -2.932 1.00 98.25 142 ALA A O 1
ATOM 1072 N N . LEU A 1 143 ? -5.273 -7.056 -2.263 1.00 98.56 143 LEU A N 1
ATOM 1073 C CA . LEU A 1 143 ? -5.119 -6.065 -3.318 1.00 98.56 143 LEU A CA 1
ATOM 1074 C C . LEU A 1 143 ? -4.507 -6.689 -4.571 1.00 98.56 143 LEU A C 1
ATOM 1076 O O . LEU A 1 143 ? -3.578 -7.495 -4.513 1.00 98.56 143 LEU A O 1
ATOM 1080 N N . ASP A 1 144 ? -5.041 -6.260 -5.707 1.00 98.44 144 ASP A N 1
ATOM 1081 C CA . ASP A 1 144 ? -4.479 -6.487 -7.031 1.00 98.44 144 ASP A CA 1
ATOM 1082 C C . ASP A 1 144 ? -4.716 -5.221 -7.863 1.00 98.44 144 ASP A C 1
ATOM 1084 O O . ASP A 1 144 ? -5.861 -4.818 -8.086 1.00 98.44 144 ASP A O 1
ATOM 1088 N N . TYR A 1 145 ? -3.649 -4.550 -8.283 1.00 97.62 145 TYR A N 1
ATOM 1089 C CA . TYR A 1 145 ? -3.713 -3.249 -8.947 1.00 97.62 145 TYR A CA 1
ATOM 1090 C C . TYR A 1 145 ? -4.307 -3.325 -10.355 1.00 97.62 145 TYR A C 1
ATOM 1092 O O . TYR A 1 145 ? -4.769 -2.299 -10.865 1.00 97.62 145 TYR A O 1
ATOM 1100 N N . ILE A 1 146 ? -4.271 -4.506 -10.979 1.00 96.81 146 ILE A N 1
ATOM 1101 C CA . ILE A 1 146 ? -4.750 -4.751 -12.343 1.00 96.81 146 ILE A CA 1
ATOM 1102 C C . ILE A 1 146 ? -6.170 -5.321 -12.310 1.00 96.81 146 ILE A C 1
ATOM 1104 O O . ILE A 1 146 ? -7.026 -4.900 -13.087 1.00 96.81 146 ILE A O 1
ATOM 1108 N N . ARG A 1 147 ? -6.424 -6.292 -11.427 1.00 97.00 147 ARG A N 1
ATOM 1109 C CA . ARG A 1 147 ? -7.640 -7.121 -11.440 1.00 97.00 147 ARG A CA 1
ATOM 1110 C C . ARG A 1 147 ? -8.721 -6.626 -10.484 1.00 97.00 147 ARG A C 1
ATOM 1112 O O . ARG A 1 147 ? -9.893 -6.951 -10.683 1.00 97.00 147 ARG A O 1
ATOM 1119 N N . SER A 1 148 ? -8.367 -5.863 -9.448 1.00 95.00 148 SER A N 1
ATOM 1120 C CA . SER A 1 148 ? -9.340 -5.413 -8.453 1.00 95.00 148 SER A CA 1
ATOM 1121 C C . SER A 1 148 ? -10.211 -4.270 -8.970 1.00 95.00 148 SER A C 1
ATOM 1123 O O . SER A 1 148 ? -9.731 -3.199 -9.348 1.00 95.00 148 SER A O 1
ATOM 1125 N N . GLN A 1 149 ? -11.530 -4.459 -8.887 1.00 95.50 149 GLN A N 1
ATOM 1126 C CA . GLN A 1 149 ? -12.497 -3.388 -9.144 1.00 95.50 149 GLN A CA 1
ATOM 1127 C C . GLN A 1 149 ? -12.346 -2.234 -8.142 1.00 95.50 149 GLN A C 1
ATOM 1129 O O . GLN A 1 149 ? -12.562 -1.083 -8.511 1.00 95.50 149 GLN A O 1
ATOM 1134 N N . LEU A 1 150 ? -11.902 -2.524 -6.910 1.00 97.19 150 LEU A N 1
ATOM 1135 C CA . LEU A 1 150 ? -11.708 -1.528 -5.853 1.00 97.19 150 LEU A CA 1
ATOM 1136 C C . LEU A 1 150 ? -10.695 -0.446 -6.254 1.00 97.19 150 LEU A C 1
ATOM 1138 O O . LEU A 1 150 ? -10.888 0.722 -5.940 1.00 97.19 150 LEU A O 1
ATOM 1142 N N . LEU A 1 151 ? -9.617 -0.833 -6.944 1.00 96.75 151 LEU A N 1
ATOM 1143 C CA . LEU A 1 151 ? -8.495 0.051 -7.285 1.00 96.75 151 LEU A CA 1
ATOM 1144 C C . LEU A 1 151 ? -8.563 0.582 -8.725 1.00 96.75 151 LEU A C 1
ATOM 1146 O O . LEU A 1 151 ? -7.607 1.194 -9.214 1.00 96.75 151 LEU A O 1
ATOM 1150 N N . THR A 1 152 ? -9.685 0.359 -9.415 1.00 92.31 152 THR A N 1
ATOM 1151 C CA . THR A 1 152 ? -9.894 0.865 -10.773 1.00 92.31 152 THR A CA 1
ATOM 1152 C C . THR A 1 152 ? -9.985 2.390 -10.741 1.00 92.31 152 THR A C 1
ATOM 1154 O O . THR A 1 152 ? -10.884 2.961 -10.132 1.00 92.31 152 THR A O 1
ATOM 1157 N N . SER A 1 153 ? -9.051 3.063 -11.414 1.00 88.94 153 SER A N 1
ATOM 1158 C CA . SER A 1 153 ? -8.935 4.522 -11.385 1.00 88.94 153 SER A CA 1
ATOM 1159 C C . SER A 1 153 ? -8.391 5.071 -12.702 1.00 88.94 153 SER A C 1
ATOM 1161 O O . SER A 1 153 ? -7.466 4.477 -13.259 1.00 88.94 153 SER A O 1
ATOM 1163 N N . PRO A 1 154 ? -8.882 6.23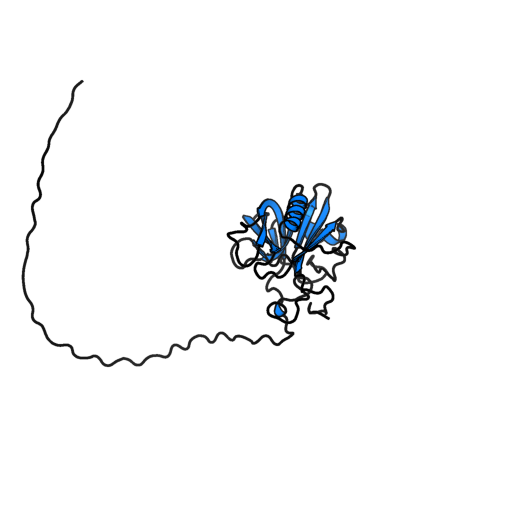2 -13.179 1.00 85.38 154 PRO A N 1
ATOM 1164 C CA . PRO A 1 154 ? -8.253 6.964 -14.274 1.00 85.38 154 PRO A CA 1
ATOM 1165 C C . PRO A 1 154 ? -7.025 7.778 -13.821 1.00 85.38 154 PRO A C 1
ATOM 1167 O O . PRO A 1 154 ? -6.420 8.459 -14.649 1.00 85.38 154 PRO A O 1
ATOM 1170 N N . SER A 1 155 ? -6.683 7.780 -12.523 1.00 87.19 155 SER A N 1
ATOM 1171 C CA . SER A 1 155 ? -5.541 8.539 -12.003 1.00 87.19 155 SER A CA 1
ATOM 1172 C C . SER A 1 155 ? -4.222 8.059 -12.610 1.00 87.19 155 SER A C 1
ATOM 1174 O O . SER A 1 155 ? -3.971 6.862 -12.768 1.00 87.19 155 SER A O 1
ATOM 1176 N N . LEU A 1 156 ? -3.378 9.028 -12.966 1.00 92.38 156 LEU A N 1
ATOM 1177 C CA . LEU A 1 156 ? -2.063 8.774 -13.536 1.00 92.38 156 LEU A CA 1
ATOM 1178 C C . LEU A 1 156 ? -1.066 8.406 -12.436 1.00 92.38 156 LEU A C 1
ATOM 1180 O O . LEU A 1 156 ? -1.134 8.923 -11.321 1.00 92.38 156 LEU A O 1
ATOM 1184 N N . TRP A 1 157 ? -0.114 7.550 -12.790 1.00 96.25 157 TRP A N 1
ATOM 1185 C CA . TRP A 1 157 ? 1.088 7.322 -12.000 1.00 96.25 157 TRP A CA 1
ATOM 1186 C C . TRP A 1 157 ? 2.012 8.536 -12.102 1.00 96.25 157 TRP A C 1
ATOM 1188 O O . TRP A 1 157 ? 2.193 9.096 -13.185 1.00 96.25 157 TRP A O 1
ATOM 1198 N N . MET A 1 158 ? 2.576 8.948 -10.972 1.00 97.19 158 MET A N 1
ATOM 1199 C CA . MET A 1 158 ? 3.523 10.056 -10.877 1.00 97.19 158 MET A CA 1
ATOM 1200 C C . MET A 1 158 ? 4.878 9.531 -10.428 1.00 97.19 158 MET A C 1
ATOM 1202 O O . MET A 1 158 ? 4.947 8.716 -9.512 1.00 97.19 158 MET A O 1
ATOM 1206 N N . GLU A 1 159 ? 5.957 10.019 -11.035 1.00 96.25 159 GLU A N 1
ATOM 1207 C CA . GLU A 1 159 ? 7.308 9.691 -10.579 1.00 96.25 159 GLU A CA 1
ATOM 1208 C C . GLU A 1 159 ? 7.556 10.259 -9.174 1.00 96.25 159 GLU A C 1
ATOM 1210 O O . GLU A 1 159 ? 7.259 11.422 -8.879 1.00 96.25 159 GLU A O 1
ATOM 1215 N N . SER A 1 160 ? 8.099 9.416 -8.303 1.00 94.81 160 SER A N 1
ATOM 1216 C CA . SER A 1 160 ? 8.449 9.762 -6.933 1.00 94.81 160 SER A CA 1
ATOM 1217 C C . SER A 1 160 ? 9.815 10.445 -6.882 1.00 94.81 160 SER A C 1
ATOM 1219 O O . SER A 1 160 ? 10.804 9.934 -7.404 1.00 94.81 160 SER A O 1
ATOM 1221 N N . THR A 1 161 ? 9.886 11.575 -6.183 1.00 90.88 161 THR A N 1
ATOM 1222 C CA . THR A 1 161 ? 11.134 12.194 -5.718 1.00 90.88 161 THR A CA 1
ATOM 1223 C C . THR A 1 161 ? 11.445 11.802 -4.272 1.00 90.88 161 THR A C 1
ATOM 1225 O O . THR A 1 161 ? 12.195 12.512 -3.608 1.00 90.88 161 THR A O 1
ATOM 1228 N N . ALA A 1 162 ? 10.817 10.739 -3.760 1.00 89.25 162 ALA A N 1
ATOM 1229 C CA . ALA A 1 162 ? 10.577 10.467 -2.342 1.00 89.25 162 ALA A CA 1
ATOM 1230 C C . ALA A 1 162 ? 9.706 11.531 -1.658 1.00 89.25 162 ALA A C 1
ATOM 1232 O O . ALA A 1 162 ? 8.614 11.216 -1.191 1.00 89.25 162 ALA A O 1
ATOM 1233 N N . ASP A 1 163 ? 10.150 12.788 -1.640 1.00 90.31 163 ASP A N 1
ATOM 1234 C CA . ASP A 1 163 ? 9.473 13.870 -0.920 1.00 90.31 163 ASP A CA 1
ATOM 1235 C C . ASP A 1 163 ? 8.037 14.092 -1.398 1.00 90.31 163 ASP A C 1
ATOM 1237 O O . ASP A 1 163 ? 7.132 14.135 -0.574 1.00 90.31 163 ASP A O 1
ATOM 1241 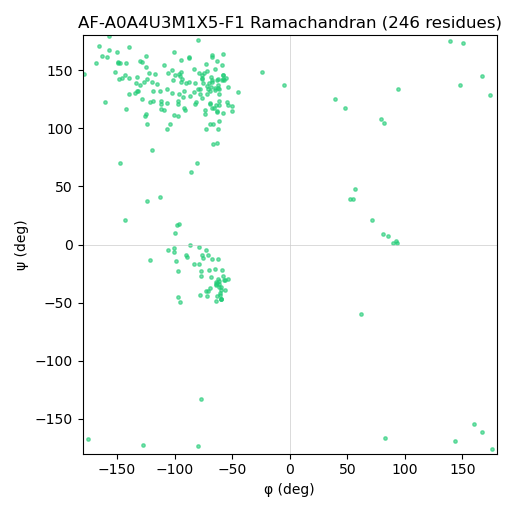N N . ASN A 1 164 ? 7.783 14.156 -2.709 1.00 94.62 164 ASN A N 1
ATOM 1242 C CA . ASN A 1 164 ? 6.427 14.385 -3.225 1.00 94.62 164 ASN A CA 1
ATOM 1243 C C . ASN A 1 164 ? 5.444 13.245 -2.884 1.00 94.62 164 ASN A C 1
ATOM 1245 O O . ASN A 1 164 ? 4.257 13.488 -2.654 1.00 94.62 164 ASN A O 1
ATOM 1249 N N . ALA A 1 165 ? 5.936 12.008 -2.840 1.00 95.50 165 ALA A N 1
ATOM 1250 C CA . ALA A 1 165 ? 5.168 10.830 -2.476 1.00 95.50 165 ALA A CA 1
ATOM 1251 C C . ALA A 1 165 ? 4.868 10.831 -0.970 1.00 95.50 165 ALA A C 1
ATOM 1253 O O . ALA A 1 165 ? 3.723 10.610 -0.572 1.00 95.50 165 ALA A O 1
ATOM 1254 N N . LEU A 1 166 ? 5.869 11.146 -0.140 1.00 94.12 166 LEU A N 1
ATOM 1255 C CA . LEU A 1 166 ? 5.725 11.234 1.315 1.00 94.12 166 LEU A CA 1
ATOM 1256 C C . LEU A 1 166 ? 4.869 12.426 1.745 1.00 94.12 166 LEU A C 1
ATOM 1258 O O . LEU A 1 166 ? 4.067 12.277 2.661 1.00 94.12 166 LEU A O 1
ATOM 1262 N N . ASP A 1 167 ? 4.977 13.569 1.068 1.00 95.62 167 ASP A N 1
ATOM 1263 C CA . ASP A 1 167 ? 4.124 14.738 1.288 1.00 95.62 167 ASP A CA 1
ATOM 1264 C C . ASP A 1 167 ? 2.652 14.381 1.050 1.00 95.62 167 ASP A C 1
ATOM 1266 O O . ASP A 1 167 ? 1.796 14.680 1.888 1.00 95.62 167 ASP A O 1
ATOM 1270 N N . LEU A 1 168 ? 2.348 13.689 -0.060 1.00 96.44 168 LEU A N 1
ATOM 1271 C CA . LEU A 1 168 ? 0.987 13.226 -0.324 1.00 96.44 168 LEU A CA 1
ATOM 1272 C C . LEU A 1 168 ? 0.536 12.217 0.734 1.00 96.44 168 LEU A C 1
ATOM 1274 O O . LEU A 1 168 ? -0.560 12.359 1.272 1.00 96.44 168 LEU A O 1
ATOM 1278 N N . LEU A 1 169 ? 1.351 11.207 1.048 1.00 97.38 169 LEU A N 1
ATOM 1279 C CA . LEU A 1 169 ? 0.986 10.198 2.039 1.00 97.38 169 LEU A CA 1
ATOM 1280 C C . LEU A 1 169 ? 0.717 10.831 3.412 1.00 97.38 169 LEU A C 1
ATOM 1282 O O . LEU A 1 169 ? -0.318 10.565 4.015 1.00 97.38 169 LEU A O 1
ATOM 1286 N N . GLU A 1 170 ? 1.585 11.720 3.886 1.00 96.38 170 GLU A N 1
ATOM 1287 C CA . GLU A 1 170 ? 1.418 12.436 5.154 1.00 96.38 170 GLU A CA 1
ATOM 1288 C C . GLU A 1 170 ? 0.142 13.299 5.158 1.00 96.38 170 GLU A C 1
ATOM 1290 O O . GLU A 1 170 ? -0.643 13.278 6.118 1.00 96.38 170 GLU A O 1
ATOM 1295 N N . GLN A 1 171 ? -0.146 13.981 4.045 1.00 96.38 171 GLN A N 1
ATOM 1296 C CA . GLN A 1 171 ? -1.405 14.703 3.857 1.00 96.38 171 GLN A CA 1
ATOM 1297 C C . GLN A 1 171 ? -2.616 13.755 3.919 1.00 96.38 171 GLN A C 1
ATOM 1299 O O . GLN A 1 171 ? -3.627 14.063 4.562 1.00 96.38 171 GLN A O 1
ATOM 1304 N N . LEU A 1 172 ? -2.540 12.587 3.276 1.00 96.88 172 LEU A N 1
ATOM 1305 C CA . LEU A 1 172 ? -3.597 11.580 3.333 1.00 96.88 172 LEU A CA 1
ATOM 1306 C C . LEU A 1 172 ? -3.769 11.035 4.758 1.00 96.88 172 LEU A C 1
ATOM 1308 O O . LEU A 1 172 ? -4.897 10.833 5.198 1.00 96.88 172 LEU A O 1
ATOM 1312 N N . LEU A 1 173 ? -2.701 10.902 5.536 1.00 97.50 173 LEU A N 1
ATOM 1313 C CA . LEU A 1 173 ? -2.736 10.368 6.898 1.00 97.50 173 LEU A CA 1
ATOM 1314 C C . LEU A 1 173 ? -3.269 11.352 7.960 1.00 97.50 173 LEU A C 1
ATOM 1316 O O . LEU A 1 173 ? -3.864 10.902 8.943 1.00 97.50 173 LEU A O 1
ATOM 1320 N N . THR A 1 174 ? -3.130 12.669 7.752 1.00 94.31 174 THR A N 1
ATOM 1321 C CA . THR A 1 174 ? -3.425 13.739 8.741 1.00 94.31 174 THR A CA 1
ATOM 1322 C C . THR A 1 174 ? -4.838 13.684 9.351 1.00 94.31 174 THR A C 1
ATOM 1324 O O . THR A 1 174 ? -5.032 14.053 10.507 1.00 94.31 174 THR A O 1
ATOM 1327 N N . TYR A 1 175 ? -5.829 13.176 8.613 1.00 89.25 175 TYR A N 1
ATOM 1328 C CA . TYR A 1 175 ? -7.207 12.985 9.097 1.00 89.25 175 TYR A CA 1
ATOM 1329 C C . TYR A 1 175 ? -7.682 11.539 8.949 1.00 89.25 175 TYR A C 1
ATOM 1331 O O . TYR A 1 175 ? -8.812 11.288 8.532 1.00 89.25 175 TYR A O 1
ATOM 1339 N N . SER A 1 176 ? -6.796 10.573 9.175 1.00 97.62 176 SER A N 1
ATOM 1340 C CA . SER A 1 176 ? -7.182 9.165 9.198 1.00 97.62 176 SER A CA 1
ATOM 1341 C C . SER A 1 176 ? -7.990 8.859 10.466 1.00 97.62 176 SER A C 1
ATOM 1343 O O . SER A 1 176 ? -7.599 9.198 11.582 1.00 97.62 176 SER A O 1
ATOM 1345 N N . ARG A 1 177 ? -9.147 8.218 10.297 1.00 97.88 177 ARG A N 1
ATOM 1346 C CA . ARG A 1 177 ? -9.854 7.516 11.377 1.00 97.88 177 ARG A CA 1
ATOM 1347 C C . ARG A 1 177 ? -9.181 6.171 11.624 1.00 97.88 177 ARG A C 1
ATOM 1349 O O . ARG A 1 177 ? -8.986 5.774 12.773 1.00 97.88 177 ARG A O 1
ATOM 1356 N N . ARG A 1 178 ? -8.851 5.486 10.530 1.00 98.56 178 ARG A N 1
ATOM 1357 C CA . ARG A 1 178 ? -8.262 4.153 10.513 1.00 98.56 178 ARG A CA 1
ATOM 1358 C C . ARG A 1 178 ? -7.416 3.983 9.258 1.00 98.56 178 ARG A C 1
ATOM 1360 O O . ARG A 1 178 ? -7.708 4.592 8.229 1.00 98.56 178 ARG A O 1
ATOM 1367 N N . VAL A 1 179 ? -6.365 3.185 9.360 1.00 98.81 179 VAL A N 1
ATOM 1368 C CA . VAL A 1 179 ? -5.512 2.812 8.230 1.00 98.81 179 VAL A CA 1
ATOM 1369 C C . VAL A 1 179 ? -5.496 1.299 8.079 1.00 98.81 179 VAL A C 1
ATOM 1371 O O . VAL A 1 179 ? -5.592 0.568 9.068 1.00 98.81 179 VAL A O 1
ATOM 1374 N N . TYR A 1 180 ? -5.377 0.862 6.833 1.00 98.81 180 TYR A N 1
ATOM 1375 C CA . TYR A 1 180 ? -5.287 -0.526 6.415 1.00 98.81 180 TYR A CA 1
ATOM 1376 C C . TYR A 1 180 ? -4.021 -0.659 5.573 1.00 98.81 180 TYR A C 1
ATOM 1378 O O . TYR A 1 180 ? -3.938 -0.079 4.490 1.00 98.81 180 TYR A O 1
ATOM 1386 N N . VAL A 1 181 ? -3.020 -1.355 6.100 1.00 98.81 181 VAL A N 1
ATOM 1387 C CA . VAL A 1 181 ? -1.693 -1.485 5.489 1.00 98.81 181 VAL A CA 1
ATOM 1388 C C . VAL A 1 181 ? -1.529 -2.914 4.984 1.00 98.81 181 VAL A C 1
ATOM 1390 O O . VAL A 1 181 ? -1.552 -3.850 5.782 1.00 98.81 181 VAL A O 1
ATOM 1393 N N . PHE A 1 182 ? -1.404 -3.072 3.670 1.00 98.88 182 PHE A N 1
ATOM 1394 C CA . PHE A 1 182 ? -1.320 -4.354 2.975 1.00 98.88 182 PHE A CA 1
ATOM 1395 C C . PHE A 1 182 ? 0.123 -4.668 2.599 1.00 98.88 182 PHE A C 1
ATOM 1397 O O . PHE A 1 182 ? 0.853 -3.772 2.174 1.00 98.88 182 PHE A O 1
ATOM 1404 N N . GLY A 1 183 ? 0.502 -5.938 2.721 1.00 98.38 183 GLY A N 1
ATOM 1405 C CA . GLY A 1 183 ? 1.843 -6.414 2.392 1.00 98.38 183 GLY A CA 1
ATOM 1406 C C . GLY A 1 183 ? 2.157 -7.752 3.058 1.00 98.38 183 GLY A C 1
ATOM 1407 O O . GLY A 1 183 ? 1.247 -8.520 3.395 1.00 98.38 183 GLY A O 1
ATOM 1408 N N . ALA A 1 184 ? 3.443 -8.016 3.272 1.00 97.69 184 ALA A N 1
ATOM 1409 C CA . ALA A 1 184 ? 3.937 -9.155 4.038 1.00 97.69 184 ALA A CA 1
ATOM 1410 C C . ALA A 1 184 ? 4.218 -8.755 5.499 1.00 97.69 184 ALA A C 1
ATOM 1412 O O . ALA A 1 184 ? 4.645 -7.626 5.755 1.00 97.69 184 ALA A O 1
ATOM 1413 N N . PRO A 1 185 ? 3.984 -9.638 6.486 1.00 97.44 185 PRO A N 1
ATOM 1414 C CA . PRO A 1 185 ? 4.392 -9.384 7.862 1.00 97.44 185 PRO A CA 1
ATOM 1415 C C . PRO A 1 185 ? 5.907 -9.563 8.012 1.00 97.44 185 PRO A C 1
ATOM 1417 O O . PRO A 1 185 ? 6.480 -10.452 7.389 1.00 97.44 185 PRO A O 1
ATOM 1420 N N . TYR A 1 186 ? 6.540 -8.790 8.896 1.00 95.19 186 TYR A N 1
ATOM 1421 C CA . TYR A 1 186 ? 7.942 -9.029 9.259 1.00 95.19 186 TYR A CA 1
ATOM 1422 C C . TYR A 1 186 ? 8.130 -10.449 9.825 1.00 95.19 186 TYR A C 1
ATOM 1424 O O . TYR A 1 186 ? 7.276 -10.947 10.564 1.00 95.19 186 TYR A O 1
ATOM 1432 N N . ASP A 1 187 ? 9.286 -11.061 9.553 1.00 93.06 187 ASP A N 1
ATOM 1433 C CA . ASP A 1 187 ? 9.669 -12.353 10.146 1.00 93.06 187 ASP A CA 1
ATOM 1434 C C . ASP A 1 187 ? 9.807 -12.270 11.677 1.00 93.06 187 ASP A C 1
ATOM 1436 O O . ASP A 1 187 ? 9.510 -13.223 12.402 1.00 93.06 187 ASP A O 1
ATOM 1440 N N . GLU A 1 188 ? 10.247 -11.111 12.177 1.00 93.19 188 GLU A N 1
ATOM 1441 C CA . GLU A 1 188 ? 10.411 -10.824 13.598 1.00 93.19 188 GLU A CA 1
ATOM 1442 C C . GLU A 1 188 ? 9.819 -9.453 13.956 1.00 93.19 188 GLU A C 1
ATOM 1444 O O . GLU A 1 188 ? 10.003 -8.460 13.253 1.00 93.19 188 GLU A O 1
ATOM 1449 N N . GLY A 1 189 ? 9.147 -9.379 15.107 1.00 95.50 189 GLY A N 1
ATOM 1450 C CA . GLY A 1 189 ? 8.538 -8.142 15.599 1.00 95.50 189 GLY A CA 1
ATOM 1451 C C . GLY A 1 189 ? 7.161 -7.846 14.998 1.00 95.50 189 GLY A C 1
ATOM 1452 O O . GLY A 1 189 ? 6.498 -8.716 14.440 1.00 95.50 189 GLY A O 1
ATOM 1453 N N . LEU A 1 190 ? 6.695 -6.612 15.198 1.00 97.31 190 LEU A N 1
ATOM 1454 C CA . LEU A 1 190 ? 5.402 -6.139 14.708 1.00 97.31 190 LEU A CA 1
ATOM 1455 C C . LEU A 1 190 ? 5.636 -5.188 13.537 1.00 97.31 190 LEU A C 1
ATOM 1457 O O . LEU A 1 190 ? 5.926 -4.009 13.743 1.00 97.31 190 LEU A O 1
ATOM 1461 N N . GLY A 1 191 ? 5.493 -5.685 12.314 1.00 97.00 191 GLY A N 1
ATOM 1462 C CA . GLY A 1 191 ? 5.604 -4.824 11.150 1.00 97.00 191 GLY A CA 1
ATOM 1463 C C . GLY A 1 191 ? 5.099 -5.431 9.856 1.00 97.00 191 GLY A C 1
ATOM 1464 O O . GLY A 1 191 ? 4.743 -6.610 9.809 1.00 97.00 191 GLY A O 1
ATOM 1465 N N . VAL A 1 192 ? 5.026 -4.576 8.839 1.00 98.00 192 VAL A N 1
ATOM 1466 C CA . VAL A 1 192 ? 4.552 -4.878 7.487 1.00 98.00 192 VAL A CA 1
ATOM 1467 C C . VAL A 1 192 ? 5.526 -4.271 6.474 1.00 98.00 192 VAL A C 1
ATOM 1469 O O . VAL A 1 192 ? 5.874 -3.094 6.586 1.00 98.00 192 VAL A O 1
ATOM 1472 N N . HIS A 1 193 ? 5.959 -5.068 5.502 1.00 95.00 193 HIS A N 1
ATOM 1473 C CA . HIS A 1 193 ? 6.810 -4.674 4.371 1.00 95.00 193 HIS A CA 1
ATOM 1474 C C . HIS A 1 193 ? 6.174 -5.116 3.048 1.00 95.00 193 HIS A C 1
ATOM 1476 O O . HIS A 1 193 ? 5.020 -5.554 3.032 1.00 95.00 193 HIS A O 1
ATOM 1482 N N . ASP A 1 194 ? 6.908 -4.966 1.943 1.00 95.44 194 ASP A N 1
ATOM 1483 C CA . ASP A 1 194 ? 6.434 -5.224 0.580 1.00 95.44 194 ASP A CA 1
ATOM 1484 C C . ASP A 1 194 ? 5.154 -4.419 0.286 1.00 95.44 194 ASP A C 1
ATOM 1486 O O . ASP A 1 194 ? 4.191 -4.899 -0.321 1.00 95.44 194 ASP A O 1
ATOM 1490 N N . ILE A 1 195 ? 5.126 -3.174 0.789 1.00 97.44 195 ILE A N 1
ATOM 1491 C CA . ILE A 1 195 ? 4.003 -2.237 0.670 1.00 97.44 195 ILE A CA 1
ATOM 1492 C C . ILE A 1 195 ? 4.143 -1.480 -0.660 1.00 97.44 195 ILE A C 1
ATOM 1494 O O . ILE A 1 195 ? 4.324 -0.263 -0.703 1.00 97.44 195 ILE A O 1
ATOM 1498 N N . HIS A 1 196 ? 4.091 -2.229 -1.756 1.00 97.25 196 HIS A N 1
ATOM 1499 C CA . HIS A 1 196 ? 4.115 -1.736 -3.129 1.00 97.25 196 HIS A CA 1
ATOM 1500 C C . HIS A 1 196 ? 3.477 -2.769 -4.071 1.00 97.25 196 HIS A C 1
ATOM 1502 O O . HIS A 1 196 ? 3.012 -3.824 -3.654 1.00 97.25 196 HIS A O 1
ATOM 1508 N N . TYR A 1 197 ? 3.421 -2.462 -5.363 1.00 98.00 197 TYR A N 1
ATOM 1509 C CA . TYR A 1 197 ? 2.992 -3.398 -6.402 1.00 98.00 197 TYR A CA 1
ATOM 1510 C C . TYR A 1 197 ? 3.918 -4.625 -6.475 1.00 98.00 197 TYR A C 1
ATOM 1512 O O . TYR A 1 197 ? 5.120 -4.454 -6.677 1.00 98.00 197 TYR A O 1
ATOM 1520 N N . ASN A 1 198 ? 3.377 -5.840 -6.340 1.00 97.56 198 ASN A N 1
ATOM 1521 C CA . ASN A 1 198 ? 4.145 -7.088 -6.188 1.00 97.56 198 ASN A CA 1
ATOM 1522 C C . ASN A 1 198 ? 3.984 -8.005 -7.413 1.00 97.56 198 ASN A C 1
ATOM 1524 O O . ASN A 1 198 ? 3.774 -9.216 -7.288 1.00 97.56 198 ASN A O 1
ATOM 1528 N N . GLN A 1 199 ? 4.004 -7.390 -8.598 1.00 97.38 199 GLN A N 1
ATOM 1529 C CA . GLN A 1 199 ? 3.802 -8.027 -9.896 1.00 97.38 199 GLN A CA 1
ATOM 1530 C C . GLN A 1 199 ? 4.574 -7.287 -10.996 1.00 97.38 199 GLN A C 1
ATOM 1532 O O . GLN A 1 199 ? 4.916 -6.107 -10.878 1.00 97.38 199 GLN A O 1
ATOM 1537 N N . GLY A 1 200 ? 4.711 -7.941 -12.148 1.00 97.50 200 GLY A N 1
ATOM 1538 C CA . GLY A 1 200 ? 5.144 -7.318 -13.388 1.00 97.50 200 GLY A CA 1
ATOM 1539 C C . GLY A 1 200 ? 6.615 -6.932 -13.401 1.00 97.50 200 GLY A C 1
ATOM 1540 O O . GLY A 1 200 ? 6.989 -6.076 -14.208 1.00 97.50 200 GLY A O 1
ATOM 1541 N N . ASP A 1 201 ? 7.443 -7.530 -12.549 1.00 96.56 201 ASP A N 1
ATOM 1542 C CA . ASP A 1 201 ? 8.877 -7.301 -12.564 1.00 96.56 201 ASP A CA 1
ATOM 1543 C C . ASP A 1 201 ? 9.505 -7.822 -13.872 1.00 96.56 201 ASP A C 1
ATOM 1545 O O . ASP A 1 201 ? 9.206 -8.930 -14.344 1.00 96.56 201 ASP A O 1
ATOM 1549 N N . PRO A 1 202 ? 10.400 -7.040 -14.510 1.00 94.50 202 PRO A N 1
ATOM 1550 C CA . PRO A 1 202 ? 11.112 -7.510 -15.689 1.00 94.50 202 PRO A CA 1
ATOM 1551 C C . PRO A 1 202 ? 11.998 -8.715 -15.329 1.00 94.50 202 PRO A C 1
ATOM 1553 O O . PRO A 1 202 ? 12.412 -8.849 -14.175 1.00 94.50 202 PRO A O 1
ATOM 1556 N N . PRO A 1 203 ? 12.374 -9.563 -16.307 1.00 93.06 203 PRO A N 1
ATOM 1557 C CA . PRO A 1 203 ? 13.251 -10.701 -16.051 1.00 93.06 203 PRO A CA 1
ATOM 1558 C C . PRO A 1 203 ? 14.507 -10.298 -15.271 1.00 93.06 203 PRO A C 1
ATOM 1560 O O . PRO A 1 203 ? 15.302 -9.478 -15.738 1.00 93.06 203 PRO A O 1
ATOM 1563 N N . GLY A 1 204 ? 14.688 -10.869 -14.080 1.00 89.38 204 GLY A N 1
ATOM 1564 C CA . GLY A 1 204 ? 15.730 -10.420 -13.165 1.00 89.38 204 GLY A CA 1
ATOM 1565 C C . GLY A 1 204 ? 15.587 -10.963 -11.749 1.00 89.38 204 GLY A C 1
ATOM 1566 O O . GLY A 1 204 ? 14.913 -11.963 -11.511 1.00 89.38 204 GLY A O 1
ATOM 1567 N N . GLU A 1 205 ? 16.266 -10.297 -10.817 1.00 86.88 205 GLU A N 1
ATOM 1568 C CA . GLU A 1 205 ? 16.380 -10.716 -9.418 1.00 86.88 205 GLU A CA 1
ATOM 1569 C C . GLU A 1 205 ? 15.028 -10.788 -8.704 1.00 86.88 205 GLU A C 1
ATOM 1571 O O . GLU A 1 205 ? 14.824 -11.719 -7.937 1.00 86.88 205 GLU A O 1
ATOM 1576 N N . PHE A 1 206 ? 14.094 -9.881 -8.996 1.00 90.19 206 PHE A N 1
ATOM 1577 C CA . PHE A 1 206 ? 12.835 -9.753 -8.250 1.00 90.19 206 PHE A CA 1
ATOM 1578 C C . PHE A 1 206 ? 11.632 -10.435 -8.908 1.00 90.19 206 PHE A C 1
ATOM 1580 O O . PHE A 1 206 ? 10.665 -10.717 -8.218 1.00 90.19 206 PHE A O 1
ATOM 1587 N N . GLN A 1 207 ? 11.717 -10.818 -10.189 1.00 93.81 207 GLN A N 1
ATOM 1588 C CA . GLN A 1 207 ? 10.600 -11.431 -10.931 1.00 93.81 207 GLN A CA 1
ATOM 1589 C C . GLN A 1 207 ? 10.039 -12.697 -10.271 1.00 93.81 207 GLN A C 1
ATOM 1591 O O . GLN A 1 207 ? 8.858 -13.002 -10.384 1.00 93.81 207 GLN A O 1
ATOM 1596 N N . HIS A 1 208 ? 10.875 -13.454 -9.561 1.00 92.12 208 HIS A N 1
ATOM 1597 C CA . HIS A 1 208 ? 10.396 -14.633 -8.848 1.00 92.12 208 HIS A CA 1
ATOM 1598 C C . HIS A 1 208 ? 9.468 -14.292 -7.672 1.00 92.12 208 HIS A C 1
ATOM 1600 O O . HIS A 1 208 ? 8.846 -15.201 -7.153 1.00 92.12 208 HIS A O 1
ATOM 1606 N N . LEU A 1 209 ? 9.367 -13.040 -7.228 1.00 93.88 209 LEU A N 1
ATOM 1607 C CA . LEU A 1 209 ? 8.452 -12.626 -6.159 1.00 93.88 209 LEU A CA 1
ATOM 1608 C C . LEU A 1 209 ? 7.067 -12.222 -6.693 1.00 93.88 209 LEU A C 1
ATOM 1610 O O . LEU A 1 209 ? 6.135 -12.087 -5.893 1.00 93.88 209 LEU A O 1
ATOM 1614 N N . ASP A 1 210 ? 6.927 -12.083 -8.018 1.00 96.62 210 ASP A N 1
ATOM 1615 C CA . ASP A 1 210 ? 5.675 -11.716 -8.679 1.00 96.62 210 ASP A CA 1
ATOM 1616 C C . ASP A 1 210 ? 4.537 -12.676 -8.311 1.00 96.62 210 ASP A C 1
ATOM 1618 O O . ASP A 1 210 ? 4.719 -13.890 -8.160 1.00 96.62 210 ASP A O 1
ATOM 1622 N N . GLY A 1 211 ? 3.336 -12.118 -8.177 1.00 97.12 211 GLY A N 1
ATOM 1623 C CA . GLY A 1 211 ? 2.133 -12.903 -7.941 1.00 97.12 211 GLY A CA 1
ATOM 1624 C C . GLY A 1 211 ? 0.875 -12.055 -7.848 1.00 97.12 211 GLY A C 1
ATOM 1625 O O . GLY A 1 211 ? 0.889 -10.934 -7.349 1.00 97.12 211 GLY A O 1
ATOM 1626 N N . ILE A 1 212 ? -0.237 -12.612 -8.314 1.00 98.06 212 ILE A N 1
ATOM 1627 C CA . ILE A 1 212 ? -1.548 -11.955 -8.281 1.00 98.06 212 ILE A CA 1
ATOM 1628 C C . ILE A 1 212 ? -2.120 -11.901 -6.854 1.00 98.06 212 ILE A C 1
ATOM 1630 O O . ILE A 1 212 ? -1.810 -12.756 -6.019 1.00 98.06 212 ILE A O 1
ATOM 1634 N N . TRP A 1 213 ? -3.002 -10.934 -6.581 1.00 98.25 213 TRP A N 1
ATOM 1635 C CA . TRP A 1 213 ? -3.697 -10.797 -5.284 1.00 98.25 213 TRP A CA 1
ATOM 1636 C C . TRP A 1 213 ? -2.774 -10.785 -4.054 1.00 98.25 213 TRP A C 1
ATOM 1638 O O . TRP A 1 213 ? -3.090 -11.373 -3.018 1.00 98.25 213 TRP A O 1
ATOM 1648 N N . GLN A 1 214 ? -1.623 -10.131 -4.169 1.00 98.19 214 GLN A N 1
ATOM 1649 C CA . GLN A 1 214 ? -0.686 -9.917 -3.065 1.00 98.19 214 GLN A CA 1
ATOM 1650 C C . GLN A 1 214 ? -0.014 -8.541 -3.141 1.00 98.19 214 GLN A C 1
ATOM 1652 O O . GLN A 1 214 ? 1.063 -8.351 -2.577 1.00 98.19 214 GLN A O 1
ATOM 1657 N N . ASP A 1 215 ? -0.620 -7.587 -3.850 1.00 98.56 215 ASP A N 1
ATOM 1658 C CA . ASP A 1 215 ? -0.066 -6.240 -3.925 1.00 98.56 215 ASP A CA 1
ATOM 1659 C C . ASP A 1 215 ? -0.157 -5.569 -2.550 1.00 98.56 215 ASP A C 1
ATOM 1661 O O . ASP A 1 215 ? -1.134 -5.724 -1.805 1.00 98.56 215 ASP A O 1
ATOM 1665 N N . GLY A 1 216 ? 0.889 -4.836 -2.197 1.00 98.50 216 GLY A N 1
ATOM 1666 C CA . GLY A 1 216 ? 0.918 -3.986 -1.023 1.00 98.50 216 GLY A CA 1
ATOM 1667 C C . GLY A 1 216 ? 0.199 -2.659 -1.250 1.00 98.50 216 GLY A C 1
ATOM 1668 O O . GLY A 1 216 ? -0.282 -2.359 -2.338 1.00 98.50 216 GLY A O 1
ATOM 1669 N N . GLY A 1 217 ? 0.102 -1.845 -0.204 1.00 98.38 217 GLY A N 1
ATOM 1670 C CA . GLY A 1 217 ? -0.468 -0.500 -0.291 1.00 98.38 217 GLY A CA 1
ATOM 1671 C C . GLY A 1 217 ? -1.116 -0.041 1.008 1.00 98.38 217 GLY A C 1
ATOM 1672 O O . GLY A 1 217 ? -1.269 -0.812 1.955 1.00 98.38 217 GLY A O 1
ATOM 1673 N N . THR A 1 218 ? -1.537 1.222 1.043 1.00 98.81 218 THR A N 1
ATOM 1674 C CA . THR A 1 218 ? -2.206 1.802 2.215 1.00 98.81 218 THR A CA 1
ATOM 1675 C C . THR A 1 218 ? -3.583 2.311 1.831 1.00 98.81 218 THR A C 1
ATOM 1677 O O . THR A 1 218 ? -3.697 3.195 0.987 1.00 98.81 218 THR A O 1
ATOM 1680 N N . ILE A 1 219 ? -4.632 1.815 2.484 1.00 98.81 219 ILE A N 1
ATOM 1681 C CA . ILE A 1 219 ? -5.976 2.396 2.414 1.00 98.81 219 ILE A CA 1
ATOM 1682 C C . ILE A 1 219 ? -6.234 3.191 3.694 1.00 98.81 219 ILE A C 1
ATOM 1684 O O . ILE A 1 219 ? -6.015 2.710 4.805 1.00 98.81 219 ILE A O 1
ATOM 1688 N N . ILE A 1 220 ? -6.695 4.426 3.536 1.00 98.75 220 ILE A N 1
ATOM 1689 C CA . ILE A 1 220 ? -7.000 5.357 4.614 1.00 98.75 220 ILE A CA 1
ATOM 1690 C C . ILE A 1 220 ? -8.510 5.572 4.655 1.00 98.75 220 ILE A C 1
ATOM 1692 O O . ILE A 1 220 ? -9.105 6.015 3.675 1.00 98.75 220 ILE A O 1
ATOM 1696 N N . GLU A 1 221 ? -9.114 5.302 5.809 1.00 98.69 221 GLU A N 1
ATOM 1697 C CA . GLU A 1 221 ? -10.512 5.609 6.105 1.00 98.69 221 GLU A CA 1
ATOM 1698 C C . GLU A 1 221 ? -10.602 6.942 6.847 1.00 98.69 221 GLU A C 1
ATOM 1700 O O . GLU A 1 221 ? -9.916 7.171 7.851 1.00 98.69 221 GLU A O 1
ATOM 1705 N N . ARG A 1 222 ? -11.462 7.834 6.359 1.00 97.88 222 ARG A N 1
ATOM 1706 C CA . ARG A 1 222 ? -11.780 9.130 6.963 1.00 97.88 222 ARG A CA 1
ATOM 1707 C C . ARG A 1 222 ? -12.923 9.012 7.981 1.00 97.88 222 ARG A C 1
ATOM 1709 O O . ARG A 1 222 ? -13.688 8.050 7.954 1.00 97.88 222 ARG A O 1
ATOM 1716 N N . PRO A 1 223 ? -13.095 9.990 8.892 1.00 97.12 223 PRO A N 1
ATOM 1717 C CA . PRO A 1 223 ? -14.194 9.982 9.861 1.00 97.12 223 PRO A CA 1
ATOM 1718 C C . PRO A 1 223 ? -15.605 9.924 9.260 1.00 97.12 223 PRO A C 1
ATOM 1720 O O . PRO A 1 223 ? -16.514 9.438 9.931 1.00 97.12 223 PRO A O 1
ATOM 1723 N N . ASP A 1 224 ? -15.783 10.421 8.036 1.00 96.19 224 ASP A N 1
ATOM 1724 C CA . ASP A 1 224 ? -17.039 10.398 7.276 1.00 96.19 224 ASP A CA 1
ATOM 1725 C C . ASP A 1 224 ? -17.247 9.106 6.464 1.00 96.19 224 ASP A C 1
ATOM 1727 O O . ASP A 1 224 ? -18.290 8.947 5.833 1.00 96.19 224 ASP A O 1
ATOM 1731 N N . GLY A 1 225 ? -16.293 8.171 6.518 1.00 96.12 225 GLY A N 1
ATOM 1732 C CA . GLY A 1 225 ? -16.324 6.908 5.787 1.00 96.12 225 GLY A CA 1
ATOM 1733 C C . GLY A 1 225 ? -15.700 6.969 4.392 1.00 96.12 225 GLY A C 1
ATOM 1734 O O . GLY A 1 225 ? -15.686 5.944 3.716 1.00 96.12 225 GLY A O 1
ATOM 1735 N N . GLU A 1 226 ? -15.167 8.116 3.947 1.00 97.69 226 GLU A N 1
ATOM 1736 C CA . GLU A 1 226 ? -14.412 8.168 2.691 1.00 97.69 226 GLU A CA 1
ATOM 1737 C C . GLU A 1 226 ? -13.168 7.271 2.781 1.00 97.69 226 GLU A C 1
ATOM 1739 O O . GLU A 1 226 ? -12.420 7.304 3.763 1.00 97.69 226 GLU A O 1
ATOM 1744 N N . LEU A 1 227 ? -12.936 6.493 1.726 1.00 98.44 227 LEU A N 1
ATOM 1745 C CA . LEU A 1 227 ? -11.781 5.620 1.572 1.00 98.44 227 LEU A CA 1
ATOM 1746 C C . LEU A 1 227 ? -10.885 6.137 0.444 1.00 98.44 227 LEU A C 1
ATOM 1748 O O . LEU A 1 227 ? -11.356 6.422 -0.661 1.00 98.44 227 LEU A O 1
ATOM 1752 N N . VAL A 1 228 ? -9.584 6.225 0.718 1.00 98.12 228 VAL A N 1
ATOM 1753 C CA . VAL A 1 228 ? -8.557 6.591 -0.266 1.00 98.12 228 VAL A CA 1
ATOM 1754 C C . VAL A 1 228 ? -7.384 5.621 -0.185 1.00 98.12 228 VAL A C 1
ATOM 1756 O O . VAL A 1 228 ? -6.894 5.336 0.904 1.00 98.12 228 VAL A O 1
ATOM 1759 N N . ALA A 1 229 ? -6.929 5.111 -1.326 1.00 98.44 229 ALA A N 1
ATOM 1760 C CA . ALA A 1 229 ? -5.714 4.310 -1.418 1.00 98.44 229 ALA A CA 1
ATOM 1761 C C . ALA A 1 229 ? -4.515 5.187 -1.789 1.00 98.44 229 ALA A C 1
ATOM 1763 O O . ALA A 1 229 ? -4.627 6.043 -2.666 1.00 98.44 229 ALA A O 1
ATOM 1764 N N . PHE A 1 230 ? -3.369 4.921 -1.174 1.00 98.44 230 PHE A N 1
ATOM 1765 C CA . PHE A 1 230 ? -2.048 5.351 -1.614 1.00 98.44 230 PHE A CA 1
ATOM 1766 C C . PHE A 1 230 ? -1.271 4.113 -2.060 1.00 98.44 230 PHE A C 1
ATOM 1768 O O . PHE A 1 230 ? -1.098 3.171 -1.285 1.00 98.44 230 PHE A O 1
ATOM 1775 N N . LEU A 1 231 ? -0.849 4.115 -3.321 1.00 98.44 231 LEU A N 1
ATOM 1776 C CA . LEU A 1 231 ? -0.271 2.965 -4.003 1.00 98.44 231 LEU A CA 1
ATOM 1777 C C . LEU A 1 231 ? 1.076 3.353 -4.606 1.00 98.44 231 LEU A C 1
ATOM 1779 O O . LEU A 1 231 ? 1.196 4.426 -5.202 1.00 98.44 231 LEU A O 1
ATOM 1783 N N . THR A 1 232 ? 2.054 2.460 -4.519 1.00 97.88 232 THR A N 1
ATOM 1784 C CA . THR A 1 232 ? 3.382 2.621 -5.125 1.00 97.88 232 THR A CA 1
ATOM 1785 C C . THR A 1 232 ? 3.707 1.434 -6.025 1.00 97.88 232 THR A C 1
ATOM 1787 O O . THR A 1 232 ? 3.180 0.337 -5.833 1.00 97.88 232 THR A O 1
ATOM 1790 N N . LYS A 1 233 ? 4.543 1.659 -7.038 1.00 96.50 233 LYS A N 1
ATOM 1791 C CA . LYS A 1 233 ? 5.141 0.617 -7.880 1.00 96.50 233 LYS A CA 1
ATOM 1792 C C . LYS A 1 233 ? 6.533 1.041 -8.326 1.00 96.50 233 LYS A C 1
ATOM 1794 O O . LYS A 1 233 ? 6.797 2.236 -8.464 1.00 96.50 233 LYS A O 1
ATOM 1799 N N . PHE A 1 234 ? 7.400 0.097 -8.657 1.00 95.38 234 PHE A N 1
ATOM 1800 C CA . PHE A 1 234 ? 8.652 0.427 -9.328 1.00 95.38 234 PHE A CA 1
ATOM 1801 C C . PHE A 1 234 ? 8.390 0.739 -10.807 1.00 95.38 234 PHE A C 1
ATOM 1803 O O . PHE A 1 234 ? 7.540 0.138 -11.469 1.00 95.38 234 PHE A O 1
ATOM 1810 N N . LYS A 1 235 ? 9.105 1.718 -11.364 1.00 95.31 235 LYS A N 1
ATOM 1811 C CA . LYS A 1 235 ? 8.931 2.142 -12.761 1.00 95.31 235 LYS A CA 1
ATOM 1812 C C . LYS A 1 235 ? 9.182 1.019 -13.782 1.00 95.31 235 LYS A C 1
ATOM 1814 O O . LYS A 1 235 ? 8.448 0.982 -14.767 1.00 95.31 235 LYS A O 1
ATOM 1819 N N . PRO A 1 236 ? 10.153 0.100 -13.585 1.00 95.12 236 PRO A N 1
ATOM 1820 C CA . PRO A 1 236 ? 10.335 -1.040 -14.483 1.00 95.12 236 PRO A CA 1
ATOM 1821 C C . PRO A 1 236 ? 9.172 -2.038 -14.489 1.00 95.12 236 PRO A C 1
ATOM 1823 O O . PRO A 1 236 ? 9.044 -2.773 -15.465 1.00 95.12 236 PRO A O 1
ATOM 1826 N N . GLN A 1 237 ? 8.342 -2.064 -13.438 1.00 96.94 237 GLN A N 1
ATOM 1827 C CA . GLN A 1 237 ? 7.219 -2.991 -13.357 1.00 96.94 237 GLN A CA 1
ATOM 1828 C C . GLN A 1 237 ? 6.108 -2.606 -14.340 1.00 96.94 237 GLN A C 1
ATOM 1830 O O . GLN A 1 237 ? 5.697 -1.436 -14.426 1.00 96.94 237 GLN A O 1
ATOM 1835 N N . VAL A 1 238 ? 5.596 -3.605 -15.061 1.00 96.75 238 VAL A N 1
ATOM 1836 C CA . VAL A 1 238 ? 4.509 -3.439 -16.033 1.00 96.75 238 VAL A CA 1
ATOM 1837 C C . VAL A 1 238 ? 3.140 -3.726 -15.414 1.00 96.75 238 VAL A C 1
ATOM 1839 O O . VAL A 1 238 ? 2.986 -4.573 -14.541 1.00 96.75 238 VAL A O 1
ATOM 1842 N N . LEU A 1 239 ? 2.115 -3.030 -15.911 1.00 96.12 239 LEU A N 1
ATOM 1843 C CA . LEU A 1 239 ? 0.717 -3.188 -15.476 1.00 96.12 239 LEU A CA 1
ATOM 1844 C C . LEU A 1 239 ? -0.099 -4.103 -16.404 1.00 96.12 239 LEU A C 1
ATOM 1846 O O . LEU A 1 239 ? -1.327 -4.062 -16.405 1.00 96.12 239 LEU A O 1
ATOM 1850 N N . LEU A 1 240 ? 0.587 -4.890 -17.231 1.00 96.19 240 LEU A N 1
ATOM 1851 C CA . LEU A 1 240 ? -0.008 -5.920 -18.069 1.00 96.19 240 LEU A CA 1
ATOM 1852 C C . LEU A 1 240 ? 0.685 -7.237 -17.730 1.00 96.19 240 LEU A C 1
ATOM 1854 O O . LEU A 1 240 ? 1.832 -7.444 -18.125 1.00 96.19 240 LEU A O 1
ATOM 1858 N N . THR A 1 241 ? -0.003 -8.079 -16.964 1.00 97.62 241 THR A N 1
ATOM 1859 C CA . THR A 1 241 ? 0.543 -9.336 -16.447 1.00 97.62 241 THR A CA 1
ATOM 1860 C C . THR A 1 241 ? -0.362 -10.525 -16.750 1.00 97.62 241 THR A C 1
ATOM 1862 O O . THR A 1 241 ? -1.557 -10.356 -17.010 1.00 97.62 241 THR A O 1
ATOM 1865 N N . ASP A 1 242 ? 0.218 -11.723 -16.757 1.00 96.56 242 ASP A N 1
ATOM 1866 C CA . ASP A 1 242 ? -0.495 -12.994 -16.891 1.00 96.56 242 ASP A CA 1
ATOM 1867 C C . ASP A 1 242 ? -1.123 -13.448 -15.560 1.00 96.56 242 ASP A C 1
ATOM 1869 O O . ASP A 1 242 ? -1.131 -12.712 -14.575 1.00 96.56 242 ASP A O 1
ATOM 1873 N N . ASP A 1 243 ? -1.689 -14.654 -15.510 1.00 95.69 243 ASP A N 1
ATOM 1874 C CA . ASP A 1 243 ? -2.340 -15.177 -14.298 1.00 95.69 243 ASP A CA 1
ATOM 1875 C C . ASP A 1 243 ? -1.355 -15.579 -13.180 1.00 95.69 243 ASP A C 1
ATOM 1877 O O . ASP A 1 243 ? -1.796 -15.881 -12.072 1.00 95.69 243 ASP A O 1
ATOM 1881 N N . ASP A 1 244 ? -0.044 -15.518 -13.432 1.00 94.19 244 ASP A N 1
ATOM 1882 C CA . ASP A 1 244 ? 1.013 -15.712 -12.435 1.00 94.19 244 ASP A CA 1
ATOM 1883 C C . ASP A 1 244 ? 1.606 -14.373 -11.956 1.00 94.19 244 ASP A C 1
ATOM 1885 O O . ASP A 1 244 ? 2.432 -14.351 -11.045 1.00 94.19 244 ASP A O 1
ATOM 1889 N N . GLY A 1 245 ? 1.156 -13.244 -12.517 1.00 96.12 245 GLY A N 1
ATOM 1890 C CA . GLY A 1 245 ? 1.650 -11.907 -12.186 1.00 96.12 245 GLY A CA 1
ATOM 1891 C C . GLY A 1 245 ? 2.904 -11.502 -12.963 1.00 96.12 245 GLY A C 1
ATOM 1892 O O . GLY A 1 245 ? 3.442 -10.428 -12.701 1.00 96.12 245 GLY A O 1
ATOM 1893 N N . LEU A 1 246 ? 3.339 -12.304 -13.939 1.00 96.62 246 LEU A N 1
ATOM 1894 C CA . LEU A 1 246 ? 4.513 -12.030 -14.767 1.00 96.62 246 LEU A CA 1
ATOM 1895 C C . LEU A 1 246 ? 4.167 -11.091 -15.939 1.00 96.62 246 LEU A C 1
ATOM 1897 O O . LEU A 1 246 ? 3.037 -11.122 -16.430 1.00 96.62 246 LEU A O 1
ATOM 1901 N N . PRO A 1 247 ? 5.117 -10.273 -16.438 1.00 96.31 247 PRO A N 1
ATOM 1902 C CA . PRO A 1 247 ? 4.919 -9.438 -17.629 1.00 96.31 247 PRO A CA 1
ATOM 1903 C C . PRO A 1 247 ? 4.446 -10.215 -18.873 1.00 96.31 2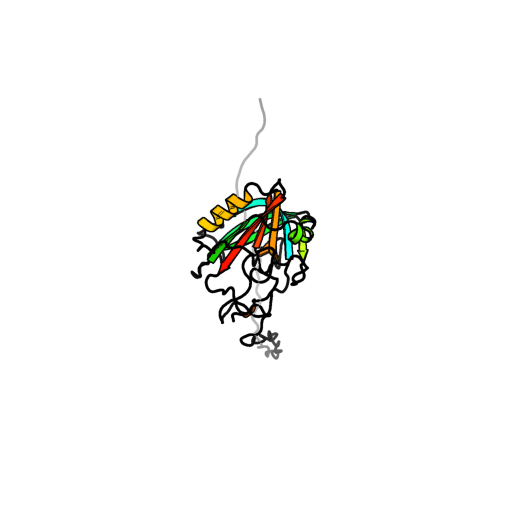47 PRO A C 1
ATOM 1905 O O . PRO A 1 247 ? 5.038 -11.242 -19.212 1.00 96.31 247 PRO A O 1
ATOM 1908 N N . LEU A 1 248 ? 3.455 -9.674 -19.599 1.00 91.94 248 LEU A N 1
ATOM 1909 C CA . LEU A 1 248 ? 3.018 -10.151 -20.929 1.00 91.94 248 LEU A CA 1
ATOM 1910 C C . LEU A 1 248 ? 3.765 -9.492 -22.100 1.00 91.94 248 LEU A C 1
ATOM 1912 O O . LEU A 1 248 ? 4.060 -8.276 -22.024 1.00 91.94 248 LEU A O 1
#

Solvent-accessible surface area (backbone atoms only — not comparable to full-atom values): 14594 Å² total; per-residue (Å²): 133,89,87,82,88,83,86,86,83,91,85,89,81,87,85,88,88,86,86,82,87,84,84,93,80,86,91,76,88,77,81,84,79,85,83,77,82,78,76,71,83,78,78,81,75,75,76,74,53,94,91,49,63,56,46,71,95,51,41,28,38,36,30,23,37,74,75,50,76,44,71,57,50,96,91,68,59,76,86,45,50,31,42,35,38,30,30,40,29,87,93,43,69,28,42,34,44,31,62,33,34,41,79,88,66,58,53,21,28,35,37,64,42,72,72,38,54,60,78,80,40,42,72,57,68,67,53,67,61,28,80,41,81,36,56,66,35,91,83,56,64,37,38,28,82,80,80,33,75,65,60,66,63,91,65,68,76,38,81,37,74,34,58,64,49,47,54,50,50,53,61,62,52,74,62,46,59,31,35,36,42,24,15,27,64,44,96,72,78,56,32,34,32,66,22,21,54,34,37,7,39,55,95,59,92,63,30,35,44,14,24,56,27,52,22,20,24,37,38,34,31,29,84,89,67,50,28,33,36,47,40,27,33,51,61,78,39,42,88,49,52,50,93,60,12,42,59,110

Mean predicted aligned error: 11.92 Å

InterPro domains:
  IPR019268 Protein of unknown function DUF2278 [PF10042] (54-244)

Foldseek 3Di:
DDDDDDDDDDDDDDDDDDDDDDDDDDDDDDDDDDDDDPDDDPPPPPPQPQPAADAFPFKWKAKAAWPDWDWPDPVDDDQATFTWTWGDAPVGTATETAGQGGPVGQWKWKDKDWQFDCVLCVQVVPDHHGIDTFDLDQNRNFDFCQPHPRNDDPIDIDIGPVVVLSVVVVVLNVQFPMKMWIAGADPDDHYHDQQAQQAQADRDDRHNNFAHRRHTWMWGAGPVGIIMTMHMDGPNGDSDADRGRYHD

Radius of gyration: 30.3 Å; Cα contacts (8 Å, |Δi|>4): 498; chains: 1; bounding box: 83×62×90 Å

Nearest PDB structures (foldseek):
  8aa9-assembly1_B  TM=2.018E-01  e=4.838E-01  Pyrococcus abyssi GE5
  8aa9-assembly1_A  TM=2.124E-01  e=1.121E+00  Pyrococcus abyssi GE5
  8oej-assembly1_D  TM=2.124E-01  e=1.185E+00  Pyrococcus abyssi
  8oel-assembly1_D  TM=2.124E-01  e=1.326E+00  Pyrococcus abyssi
  4jbj-assembly1_A  TM=1.739E-01  e=3.248E+00  Mus musculus